Protein AF-0000000074705943 (afdb_homodimer)

Sequence (258 aa):
MKFLLVLATLVCTDLPFFAVIRDWSLKSSSSHLAGGMKYSNGEVTVPSFGLYYIYSQVYFRASSNRILVMVNSAPVTMLHPMVREQGNMFAAGVFKLNAGDVIMLKVGSQGPTTVYMSMVHCYFGAYLIMKFLLVLATLVCTDLPFFAVIRDWSLKSSSSHLAGGMKYSNGEVTVPSFGLYYIYSQVYFRASSNRILVMVNSAPVTMLHPMVREQGNMFAAGVFKLNAGDVIMLKVGSQGPTTVYMSMVHCYFGAYLI

Foldseek 3Di:
DPPFWFKFKWFAAFADAFWWRQPTDCPDPRGDGGDQWDHDRQKIFAAAWAKKKKKKKAWFAAQFKWKFKDKQNHGDDIDGRRDGHTDMDMDIDIDTDGGGIMITMGIHGPDPGRRGGNRVTIIIMMTGD/DPPFWFKFKWFAAAADAFWWRQDTDCPDPRGDGGDQWDHDRQKIFAAAWAKKKKKKKFWFAAQFKWKFKDKQNHGDDIDGRRDGHTDMDMDIDIDTDGGGIMITMGIHGPDPGRGGGNRVTIIIMMGGD

pLDDT: mean 71.37, std 19.77, range [27.75, 95.75]

Structure (mmCIF, N/CA/C/O backbone):
data_AF-0000000074705943-model_v1
#
loop_
_entity.id
_entity.type
_entity.pdbx_description
1 polymer 'THD domain-containing protein'
#
loop_
_atom_site.group_PDB
_atom_site.id
_atom_site.type_symbol
_atom_site.label_atom_id
_atom_site.label_alt_id
_atom_site.label_comp_id
_atom_site.label_asym_id
_atom_site.label_entity_id
_atom_site.label_seq_id
_atom_site.pdbx_PDB_ins_code
_atom_site.Cartn_x
_atom_site.Cartn_y
_atom_site.Cartn_z
_atom_site.occupancy
_atom_site.B_iso_or_equiv
_atom_site.auth_seq_id
_atom_site.auth_comp_id
_atom_site.auth_asym_id
_atom_site.auth_atom_id
_atom_site.pdbx_PDB_model_num
ATOM 1 N N . MET A 1 1 ? -26.141 11.391 17.5 1 30.64 1 MET A N 1
ATOM 2 C CA . MET A 1 1 ? -24.688 11.359 17.422 1 30.64 1 MET A CA 1
ATOM 3 C C . MET A 1 1 ? -24.219 11.531 15.977 1 30.64 1 MET A C 1
ATOM 5 O O . MET A 1 1 ? -24.609 10.766 15.094 1 30.64 1 MET A O 1
ATOM 9 N N . LYS A 1 2 ? -23.969 12.734 15.547 1 33.69 2 LYS A N 1
ATOM 10 C CA . LYS A 1 2 ? -23.578 13.102 14.195 1 33.69 2 LYS A CA 1
ATOM 11 C C . LYS A 1 2 ? -22.281 12.398 13.789 1 33.69 2 LYS A C 1
ATOM 13 O O . LYS A 1 2 ? -21.281 12.484 14.5 1 33.69 2 LYS A O 1
ATOM 18 N N . PHE A 1 3 ? -22.344 11.289 13.164 1 32.03 3 PHE A N 1
ATOM 19 C CA . PHE A 1 3 ? -21.203 10.547 12.641 1 32.03 3 PHE A CA 1
ATOM 20 C C . PHE A 1 3 ? -20.328 11.445 11.773 1 32.03 3 PHE A C 1
ATOM 22 O O . PHE A 1 3 ? -20.766 11.914 10.719 1 32.03 3 PHE A O 1
ATOM 29 N N . LEU A 1 4 ? -19.547 12.352 12.414 1 28.39 4 LEU A N 1
ATOM 30 C CA . LEU A 1 4 ? -18.656 13.273 11.711 1 28.39 4 LEU A CA 1
ATOM 31 C C . LEU A 1 4 ? -17.641 12.508 10.867 1 28.39 4 LEU A C 1
ATOM 33 O O . LEU A 1 4 ? -16.828 11.742 11.406 1 28.39 4 LEU A O 1
ATOM 37 N N . LEU A 1 5 ? -17.984 12.297 9.703 1 28.88 5 LEU A N 1
ATOM 38 C CA . LEU A 1 5 ? -17.109 11.703 8.703 1 28.88 5 LEU A CA 1
ATOM 39 C C . LEU A 1 5 ? -15.82 12.508 8.562 1 28.88 5 LEU A C 1
ATOM 41 O O . LEU A 1 5 ? -15.859 13.695 8.227 1 28.88 5 LEU A O 1
ATOM 45 N N . VAL A 1 6 ? -14.828 12.273 9.312 1 28.92 6 VAL A N 1
ATOM 46 C CA . VAL A 1 6 ? -13.508 12.883 9.227 1 28.92 6 VAL A CA 1
ATOM 47 C C . VAL A 1 6 ? -12.688 12.188 8.141 1 28.92 6 VAL A C 1
ATOM 49 O O . VAL A 1 6 ? -12.234 11.055 8.328 1 28.92 6 VAL A O 1
ATOM 52 N N . LEU A 1 7 ? -12.883 12.781 6.828 1 28.73 7 LEU A N 1
ATOM 53 C CA . LEU A 1 7 ? -12.211 12.141 5.699 1 28.73 7 LEU A CA 1
ATOM 54 C C . LEU A 1 7 ? -11.539 13.18 4.805 1 28.73 7 LEU A C 1
ATOM 56 O O . LEU A 1 7 ? -12.102 14.25 4.562 1 28.73 7 LEU A O 1
ATOM 60 N N . ALA A 1 8 ? -10.266 13.164 4.57 1 29.84 8 ALA A N 1
ATOM 61 C CA . ALA A 1 8 ? -9.586 13.906 3.512 1 29.84 8 ALA A CA 1
ATOM 62 C C . ALA A 1 8 ? -9.125 12.977 2.395 1 29.84 8 ALA A C 1
ATOM 64 O O . ALA A 1 8 ? -8.547 11.914 2.66 1 29.84 8 ALA A O 1
ATOM 65 N N . THR A 1 9 ? -9.539 13.023 1.181 1 30.67 9 THR A N 1
ATOM 66 C CA . THR A 1 9 ? -8.992 12.406 -0.028 1 30.67 9 THR A CA 1
ATOM 67 C C . THR A 1 9 ? -8.5 13.477 -1 1 30.67 9 THR A C 1
ATOM 69 O O . THR A 1 9 ? -9.25 14.383 -1.367 1 30.67 9 THR A O 1
ATOM 72 N N . LEU A 1 10 ? -7.152 13.625 -1.192 1 30.12 10 LEU A N 1
ATOM 73 C CA . LEU A 1 10 ? -6.547 14.57 -2.131 1 30.12 10 LEU A CA 1
ATOM 74 C C . LEU A 1 10 ? -6.062 13.852 -3.385 1 30.12 10 LEU A C 1
ATOM 76 O O . LEU A 1 10 ? -5.531 12.734 -3.301 1 30.12 10 LEU A O 1
ATOM 80 N N . VAL A 1 11 ? -6.34 14.242 -4.457 1 34.94 11 VAL A N 1
ATOM 81 C CA . VAL A 1 11 ? -5.938 13.703 -5.754 1 34.94 11 VAL A CA 1
ATOM 82 C C . VAL A 1 11 ? -4.828 14.57 -6.348 1 34.94 11 VAL A C 1
ATOM 84 O O . VAL A 1 11 ? -4.859 15.797 -6.227 1 34.94 11 VAL A O 1
ATOM 87 N N . CYS A 1 12 ? -3.74 13.906 -6.75 1 35.75 12 CYS A N 1
ATOM 88 C CA . CYS A 1 12 ? -2.58 14.656 -7.211 1 35.75 12 CYS A CA 1
ATOM 89 C C . CYS A 1 12 ? -2.785 15.156 -8.633 1 35.75 12 CYS A C 1
ATOM 91 O O . CYS A 1 12 ? -3.557 14.57 -9.398 1 35.75 12 CYS A O 1
ATOM 93 N N . THR A 1 13 ? -2.5 16.266 -8.914 1 36.81 13 THR A N 1
ATOM 94 C CA . THR A 1 13 ? -2.393 16.75 -10.281 1 36.81 13 THR A CA 1
ATOM 95 C C . THR A 1 13 ? -1.06 16.344 -10.906 1 36.81 13 THR A C 1
ATOM 97 O O . THR A 1 13 ? -1.031 15.633 -11.914 1 36.81 13 THR A O 1
ATOM 100 N N . ASP A 1 14 ? 0.039 17.062 -10.664 1 38.5 14 ASP A N 1
ATOM 101 C CA . ASP A 1 14 ? 1.371 16.844 -11.211 1 38.5 14 ASP A CA 1
ATOM 102 C C . ASP A 1 14 ? 2.367 16.469 -10.117 1 38.5 14 ASP A C 1
ATOM 104 O O . ASP A 1 14 ? 2.379 17.094 -9.047 1 38.5 14 ASP A O 1
ATOM 108 N N . LEU A 1 15 ? 2.568 15.32 -9.953 1 44.38 15 LEU A N 1
ATOM 109 C CA . LEU A 1 15 ? 3.482 14.984 -8.867 1 44.38 15 LEU A CA 1
ATOM 110 C C . LEU A 1 15 ? 4.918 15.344 -9.234 1 44.38 15 LEU A C 1
ATOM 112 O O . LEU A 1 15 ? 5.383 15.031 -10.328 1 44.38 15 LEU A O 1
ATOM 116 N N . PRO A 1 16 ? 5.473 16.219 -8.492 1 42.5 16 PRO A N 1
ATOM 117 C CA . PRO A 1 16 ? 6.898 16.484 -8.727 1 42.5 16 PRO A CA 1
ATOM 118 C C . PRO A 1 16 ? 7.773 15.273 -8.375 1 42.5 16 PRO A C 1
ATOM 120 O O . PRO A 1 16 ? 7.371 14.422 -7.582 1 42.5 16 PRO A O 1
ATOM 123 N N . PHE A 1 17 ? 8.727 14.883 -9.211 1 46.94 17 PHE A N 1
ATOM 124 C CA . PHE A 1 17 ? 9.695 13.789 -9.164 1 46.94 17 PHE A CA 1
ATOM 125 C C . PHE A 1 17 ? 10.188 13.57 -7.738 1 46.94 17 PHE A C 1
ATOM 127 O O . PHE A 1 17 ? 10.258 12.43 -7.27 1 46.94 17 PHE A O 1
ATOM 134 N N . PHE A 1 18 ? 10.852 14.391 -7.148 1 52.75 18 PHE A N 1
ATOM 135 C CA . PHE A 1 18 ? 11.656 14.164 -5.953 1 52.75 18 PHE A CA 1
ATOM 136 C C . PHE A 1 18 ? 11.211 15.086 -4.82 1 52.75 18 PHE A C 1
ATOM 138 O O . PHE A 1 18 ? 11.758 16.172 -4.66 1 52.75 18 PHE A O 1
ATOM 145 N N . ALA A 1 19 ? 10.016 15.055 -4.551 1 63.31 19 ALA A N 1
ATOM 146 C CA . ALA A 1 19 ? 9.719 15.984 -3.467 1 63.31 19 ALA A CA 1
ATOM 147 C C . ALA A 1 19 ? 8.367 15.68 -2.832 1 63.31 19 ALA A C 1
ATOM 149 O O . ALA A 1 19 ? 7.621 14.828 -3.324 1 63.31 19 ALA A O 1
ATOM 150 N N . VAL A 1 20 ? 8.305 16.109 -1.67 1 60 20 VAL A N 1
ATOM 151 C CA . VAL A 1 20 ? 6.973 16.203 -1.09 1 60 20 VAL A CA 1
ATOM 152 C C . VAL A 1 20 ? 5.992 16.734 -2.133 1 60 20 VAL A C 1
ATOM 154 O O . VAL A 1 20 ? 6.293 17.703 -2.834 1 60 20 VAL A O 1
ATOM 157 N N . ILE A 1 21 ? 4.988 15.953 -2.338 1 65.69 21 ILE A N 1
ATOM 158 C CA . ILE A 1 21 ? 3.961 16.422 -3.262 1 65.69 21 ILE A CA 1
ATOM 159 C C . ILE A 1 21 ? 3.176 17.562 -2.625 1 65.69 21 ILE A C 1
ATOM 161 O O . ILE A 1 21 ? 2.482 17.359 -1.625 1 65.69 21 ILE A O 1
ATOM 165 N N . ARG A 1 22 ? 3.354 18.641 -3.17 1 65.88 22 ARG A N 1
ATOM 166 C CA . ARG A 1 22 ? 2.746 19.797 -2.535 1 65.88 22 ARG A CA 1
ATOM 167 C C . ARG A 1 22 ? 1.577 20.328 -3.359 1 65.88 22 ARG A C 1
ATOM 169 O O . ARG A 1 22 ? 0.746 21.094 -2.855 1 65.88 22 ARG A O 1
ATOM 176 N N . ASP A 1 23 ? 1.566 19.875 -4.508 1 65.25 23 ASP A N 1
ATOM 177 C CA . ASP A 1 23 ? 0.57 20.5 -5.371 1 65.25 23 ASP A CA 1
ATOM 178 C C . ASP A 1 23 ? -0.69 19.641 -5.465 1 65.25 23 ASP A C 1
ATOM 180 O O . ASP A 1 23 ? -1.016 19.125 -6.535 1 65.25 23 ASP A O 1
ATOM 184 N N . TRP A 1 24 ? -1.275 19.547 -4.273 1 69.62 24 TRP A N 1
ATOM 185 C CA . TRP A 1 24 ? -2.572 18.875 -4.277 1 69.62 24 TRP A CA 1
ATOM 186 C C . TRP A 1 24 ? -3.691 19.859 -4.598 1 69.62 24 TRP A C 1
ATOM 188 O O . TRP A 1 24 ? -3.711 20.969 -4.078 1 69.62 24 TRP A O 1
ATOM 198 N N . SER A 1 25 ? -4.492 19.484 -5.59 1 64.62 25 SER A N 1
ATOM 199 C CA . SER A 1 25 ? -5.582 20.391 -5.953 1 64.62 25 SER A CA 1
ATOM 200 C C . SER A 1 25 ? -6.73 20.312 -4.953 1 64.62 25 SER A C 1
ATOM 202 O O . SER A 1 25 ? -7.277 19.234 -4.727 1 64.62 25 SER A O 1
ATOM 204 N N . LEU A 1 26 ? -7.07 21.516 -4.355 1 61.03 26 LEU A N 1
ATOM 205 C CA . LEU A 1 26 ? -8.234 21.578 -3.477 1 61.03 26 LEU A CA 1
ATOM 206 C C . LEU A 1 26 ? -9.477 21.984 -4.258 1 61.03 26 LEU A C 1
ATOM 208 O O . LEU A 1 26 ? -10.586 21.969 -3.717 1 61.03 26 LEU A O 1
ATOM 212 N N . LYS A 1 27 ? -9.266 22.266 -5.492 1 61.53 27 LYS A N 1
ATOM 213 C CA . LYS A 1 27 ? -10.383 22.75 -6.289 1 61.53 27 LYS A CA 1
ATOM 214 C C . LYS A 1 27 ? -11.086 21.609 -7.02 1 61.53 27 LYS A C 1
ATOM 216 O O . LYS A 1 27 ? -12.18 21.797 -7.547 1 61.53 27 LYS A O 1
ATOM 221 N N . SER A 1 28 ? -10.414 20.562 -6.949 1 61.19 28 SER A N 1
ATOM 222 C CA . SER A 1 28 ? -11.047 19.422 -7.605 1 61.19 28 SER A CA 1
ATOM 223 C C . SER A 1 28 ? -12.289 18.969 -6.852 1 61.19 28 SER A C 1
ATOM 225 O O . SER A 1 28 ? -12.328 19.016 -5.617 1 61.19 28 SER A O 1
ATOM 227 N N . SER A 1 29 ? -13.344 18.625 -7.539 1 62.78 29 SER A N 1
ATOM 228 C CA . SER A 1 29 ? -14.562 18.094 -6.93 1 62.78 29 SER A CA 1
ATOM 229 C C . SER A 1 29 ? -14.273 16.828 -6.133 1 62.78 29 SER A C 1
ATOM 231 O O . SER A 1 29 ? -15.07 16.438 -5.285 1 62.78 29 SER A O 1
ATOM 233 N N . SER A 1 30 ? -13.078 16.312 -6.301 1 63.72 30 SER A N 1
ATOM 234 C CA . SER A 1 30 ? -12.727 15.07 -5.629 1 63.72 30 SER A CA 1
ATOM 235 C C . SER A 1 30 ? -11.898 15.328 -4.371 1 63.72 30 SER A C 1
ATOM 237 O O . SER A 1 30 ? -11.523 14.391 -3.664 1 63.72 30 SER A O 1
ATOM 239 N N . SER A 1 31 ? -11.633 16.641 -4.184 1 72 31 SER A N 1
ATOM 240 C CA . SER A 1 31 ? -10.922 17 -2.961 1 72 31 SER A CA 1
ATOM 241 C C . SER A 1 31 ? -11.891 17.375 -1.849 1 72 31 SER A C 1
ATOM 243 O O . SER A 1 31 ? -12.875 18.078 -2.092 1 72 31 SER A O 1
ATOM 245 N N . HIS A 1 32 ? -11.688 16.859 -0.697 1 75.31 32 HIS A N 1
ATOM 246 C CA . HIS A 1 32 ? -12.57 17.109 0.436 1 75.31 32 HIS A CA 1
ATOM 247 C C . HIS A 1 32 ? -11.773 17.406 1.699 1 75.31 32 HIS A C 1
ATOM 249 O O . HIS A 1 32 ? -10.797 16.719 2.008 1 75.31 32 HIS A O 1
ATOM 255 N N . LEU A 1 33 ? -12.141 18.531 2.342 1 77.38 33 LEU A N 1
ATOM 256 C CA . LEU A 1 33 ? -11.672 18.875 3.682 1 77.38 33 LEU A CA 1
ATOM 257 C C . LEU A 1 33 ? -12.852 19.109 4.625 1 77.38 33 LEU A C 1
ATOM 259 O O . LEU A 1 33 ? -13.703 19.953 4.367 1 77.38 33 LEU A O 1
ATOM 263 N N . ALA A 1 34 ? -12.914 18.266 5.598 1 79.88 34 ALA A N 1
ATOM 264 C CA . ALA A 1 34 ? -14.047 18.375 6.516 1 79.88 34 ALA A CA 1
ATOM 265 C C . ALA A 1 34 ? -13.625 18.047 7.945 1 79.88 34 ALA A C 1
ATOM 267 O O . ALA A 1 34 ? -12.578 17.438 8.172 1 79.88 34 ALA A O 1
ATOM 268 N N . GLY A 1 35 ? -14.484 18.453 8.953 1 83.44 35 GLY A N 1
ATOM 269 C CA . GLY A 1 35 ? -14.336 18.062 10.352 1 83.44 35 GLY A CA 1
ATOM 270 C C . GLY A 1 35 ? -13.117 18.656 11.016 1 83.44 35 GLY A C 1
ATOM 271 O O . GLY A 1 35 ? -12.516 18.047 11.898 1 83.44 35 GLY A O 1
ATOM 272 N N . GLY A 1 36 ? -12.641 19.766 10.516 1 85.19 36 GLY A N 1
ATOM 273 C CA . GLY A 1 36 ? -11.523 20.453 11.148 1 85.19 36 GLY A CA 1
ATOM 274 C C . GLY A 1 36 ? -10.18 20.109 10.531 1 85.19 36 GLY A C 1
ATOM 275 O O . GLY A 1 36 ? -9.148 20.641 10.945 1 85.19 36 GLY A O 1
ATOM 276 N N . MET A 1 37 ? -10.227 19.234 9.547 1 84.62 37 MET A N 1
ATOM 277 C CA . MET A 1 37 ? -8.984 18.953 8.82 1 84.62 37 MET A CA 1
ATOM 278 C C . MET A 1 37 ? -8.5 20.203 8.078 1 84.62 37 MET A C 1
ATOM 280 O O . MET A 1 37 ? -9.305 20.938 7.5 1 84.62 37 MET A O 1
ATOM 284 N N . LYS A 1 38 ? -7.195 20.422 8.133 1 86.19 38 LYS A N 1
ATOM 285 C CA . LYS A 1 38 ? -6.609 21.562 7.441 1 86.19 38 LYS A CA 1
ATOM 286 C C . LYS A 1 38 ? -5.566 21.109 6.418 1 86.19 38 LYS A C 1
ATOM 288 O O . LYS A 1 38 ? -4.898 20.094 6.613 1 86.19 38 LYS A O 1
ATOM 293 N N . TYR A 1 39 ? -5.539 21.812 5.32 1 82.12 39 TYR A N 1
ATOM 294 C CA . TYR A 1 39 ? -4.547 21.562 4.281 1 82.12 39 TYR A CA 1
ATOM 295 C C . TYR A 1 39 ? -3.744 22.828 3.98 1 82.12 39 TYR A C 1
ATOM 297 O O . TYR A 1 39 ? -4.316 23.906 3.783 1 82.12 39 TYR A O 1
ATOM 305 N N . SER A 1 40 ? -2.438 22.703 4 1 84.69 40 SER A N 1
ATOM 306 C CA . SER A 1 40 ? -1.545 23.781 3.594 1 84.69 40 SER A CA 1
ATOM 307 C C . SER A 1 40 ? -0.219 23.234 3.074 1 84.69 40 SER A C 1
ATOM 309 O O . SER A 1 40 ? 0.416 22.406 3.727 1 84.69 40 SER A O 1
ATOM 311 N N . ASN A 1 41 ? 0.183 23.656 1.853 1 80.69 41 ASN A N 1
ATOM 312 C CA . ASN A 1 41 ? 1.496 23.375 1.285 1 80.69 41 ASN A CA 1
ATOM 313 C C . ASN A 1 41 ? 1.768 21.859 1.234 1 80.69 41 ASN A C 1
ATOM 315 O O . ASN A 1 41 ? 2.826 21.406 1.667 1 80.69 41 ASN A O 1
ATOM 319 N N . GLY A 1 42 ? 0.82 21.156 0.949 1 77.19 42 GLY A N 1
ATOM 320 C CA . GLY A 1 42 ? 0.99 19.719 0.75 1 77.19 42 GLY A CA 1
ATOM 321 C C . GLY A 1 42 ? 0.826 18.922 2.025 1 77.19 42 GLY A C 1
ATOM 322 O O . GLY A 1 42 ? 1 17.703 2.023 1 77.19 42 GLY A O 1
ATOM 323 N N . GLU A 1 43 ? 0.432 19.656 3.074 1 84.69 43 GLU A N 1
ATOM 324 C CA . GLU A 1 43 ? 0.337 19 4.383 1 84.69 43 GLU A CA 1
ATOM 325 C C . GLU A 1 43 ? -1.098 19.016 4.902 1 84.69 43 GLU A C 1
ATOM 327 O O . GLU A 1 43 ? -1.802 20.031 4.766 1 84.69 43 GLU A O 1
ATOM 332 N N . VAL A 1 44 ? -1.492 17.875 5.406 1 86.56 44 VAL A N 1
ATOM 333 C CA . VAL A 1 44 ? -2.793 17.781 6.059 1 86.56 44 VAL A CA 1
ATOM 334 C C . VAL A 1 44 ? -2.605 17.703 7.574 1 86.56 44 VAL A C 1
ATOM 336 O O . VAL A 1 44 ? -1.873 16.844 8.07 1 86.56 44 VAL A O 1
ATOM 339 N N . THR A 1 45 ? -3.27 18.609 8.266 1 92.44 45 THR A N 1
ATOM 340 C CA . THR A 1 45 ? -3.189 18.641 9.719 1 92.44 45 THR A CA 1
ATOM 341 C C . THR A 1 45 ? -4.461 18.062 10.344 1 92.44 45 THR A C 1
ATOM 343 O O . THR A 1 45 ? -5.57 18.469 9.984 1 92.44 45 THR A O 1
ATOM 346 N N . VAL A 1 46 ? -4.285 17.109 11.266 1 91.69 46 VAL A N 1
ATOM 347 C CA . VAL A 1 46 ? -5.449 16.484 11.867 1 91.69 46 VAL A CA 1
ATOM 348 C C . VAL A 1 46 ? -5.914 17.297 13.07 1 91.69 46 VAL A C 1
ATOM 350 O O . VAL A 1 46 ? -5.094 17.812 13.836 1 91.69 46 VAL A O 1
ATOM 353 N N . PRO A 1 47 ? -7.23 17.328 13.188 1 90.31 47 PRO A N 1
ATOM 354 C CA . PRO A 1 47 ? -7.777 18.266 14.18 1 90.31 47 PRO A CA 1
ATOM 355 C C . PRO A 1 47 ? -7.867 17.672 15.578 1 90.31 47 PRO A C 1
ATOM 357 O O . PRO A 1 47 ? -8.016 18.391 16.562 1 90.31 47 PRO A O 1
ATOM 360 N N . SER A 1 48 ? -7.805 16.344 15.789 1 90.5 48 SER A N 1
ATOM 361 C CA . SER A 1 48 ? -8.031 15.703 17.078 1 90.5 48 SER A CA 1
ATOM 362 C C . SER A 1 48 ? -7.266 14.391 17.188 1 90.5 48 SER A C 1
ATOM 364 O O . SER A 1 48 ? -6.848 13.82 16.188 1 90.5 48 SER A O 1
ATOM 366 N N . PHE A 1 49 ? -7.047 14.055 18.516 1 92.38 49 PHE A N 1
ATOM 367 C CA . PHE A 1 49 ? -6.441 12.758 18.781 1 92.38 49 PHE A CA 1
ATOM 368 C C . PHE A 1 49 ? -7.355 11.633 18.328 1 92.38 49 PHE A C 1
ATOM 370 O O . PHE A 1 49 ? -8.57 11.695 18.516 1 92.38 49 PHE A O 1
ATOM 377 N N . GLY A 1 50 ? -6.758 10.539 17.734 1 89.81 50 GLY A N 1
ATOM 378 C CA . GLY A 1 50 ? -7.551 9.359 17.406 1 89.81 50 GLY A CA 1
ATOM 379 C C . GLY A 1 50 ? -6.871 8.453 16.391 1 89.81 50 GLY A C 1
ATOM 380 O O . GLY A 1 50 ? -5.699 8.648 16.062 1 89.81 50 GLY A O 1
ATOM 381 N N . LEU A 1 51 ? -7.559 7.402 16.062 1 88.19 51 LEU A N 1
ATOM 382 C CA . LEU A 1 51 ? -7.109 6.488 15.023 1 88.19 51 LEU A CA 1
ATOM 383 C C . LEU A 1 51 ? -7.539 6.984 13.648 1 88.19 51 LEU A C 1
ATOM 385 O O . LEU A 1 51 ? -8.734 7.16 13.391 1 88.19 51 LEU A O 1
ATOM 389 N N . TYR A 1 52 ? -6.523 7.203 12.789 1 87.31 52 TYR A N 1
ATOM 390 C CA . TYR A 1 52 ? -6.793 7.703 11.445 1 87.31 52 TYR A CA 1
ATOM 391 C C . TYR A 1 52 ? -6.441 6.652 10.398 1 87.31 52 TYR A C 1
ATOM 393 O O . TYR A 1 52 ? -5.406 5.992 10.492 1 87.31 52 TYR A O 1
ATOM 401 N N . TYR A 1 53 ? -7.371 6.516 9.531 1 88.12 53 TYR A N 1
ATOM 402 C CA . TYR A 1 53 ? -7.062 5.777 8.312 1 88.12 53 TYR A CA 1
ATOM 403 C C . TYR A 1 53 ? -6.422 6.691 7.27 1 88.12 53 TYR A C 1
ATOM 405 O O . TYR A 1 53 ? -7.07 7.598 6.746 1 88.12 53 TYR A O 1
ATOM 413 N N . ILE A 1 54 ? -5.102 6.465 6.984 1 89.56 54 ILE A N 1
ATOM 414 C CA . ILE A 1 54 ? -4.371 7.242 5.988 1 89.56 54 ILE A CA 1
ATOM 415 C C . ILE A 1 54 ? -4.254 6.441 4.691 1 89.56 54 ILE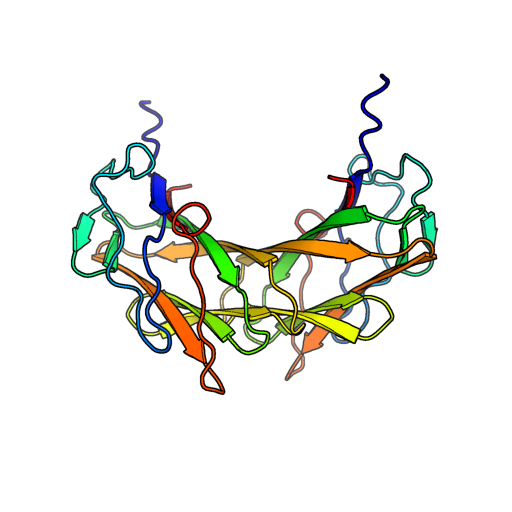 A C 1
ATOM 417 O O . ILE A 1 54 ? -3.869 5.27 4.715 1 89.56 54 ILE A O 1
ATOM 421 N N . TYR A 1 55 ? -4.598 7.098 3.568 1 88.31 55 TYR A N 1
ATOM 422 C CA . TYR A 1 55 ? -4.574 6.387 2.295 1 88.31 55 TYR A CA 1
ATOM 423 C C . TYR A 1 55 ? -3.971 7.254 1.196 1 88.31 55 TYR A C 1
ATOM 425 O O . TYR A 1 55 ? -4.078 8.484 1.237 1 88.31 55 TYR A O 1
ATOM 433 N N . SER A 1 56 ? -3.32 6.496 0.232 1 84.06 56 SER A N 1
ATOM 434 C CA . SER A 1 56 ? -2.717 7.184 -0.907 1 84.06 56 SER A CA 1
ATOM 435 C C . SER A 1 56 ? -2.73 6.301 -2.152 1 84.06 56 SER A C 1
ATOM 437 O O . SER A 1 56 ? -2.594 5.082 -2.057 1 84.06 56 SER A O 1
ATOM 439 N N . GLN A 1 57 ? -3.016 6.945 -3.172 1 81.56 57 GLN A N 1
ATOM 440 C CA . GLN A 1 57 ? -2.859 6.297 -4.469 1 81.56 57 GLN A CA 1
ATOM 441 C C . GLN A 1 57 ? -1.951 7.113 -5.387 1 81.56 57 GLN A C 1
ATOM 443 O O . GLN A 1 57 ? -2.064 8.336 -5.449 1 81.56 57 GLN A O 1
ATOM 448 N N . VAL A 1 58 ? -0.958 6.371 -6.031 1 76.25 58 VAL A N 1
ATOM 449 C CA . VAL A 1 58 ? -0.064 7.051 -6.965 1 76.25 58 VAL A CA 1
ATOM 450 C C . VAL A 1 58 ? -0.04 6.297 -8.297 1 76.25 58 VAL A C 1
ATOM 452 O O . VAL A 1 58 ? -0.097 5.066 -8.32 1 76.25 58 VAL A O 1
ATOM 455 N N . TYR A 1 59 ? -0.013 7.035 -9.258 1 74.38 59 TYR A N 1
ATOM 456 C CA . TYR A 1 59 ? 0.203 6.473 -10.586 1 74.38 59 TYR A CA 1
ATOM 457 C C . TYR A 1 59 ? 1.672 6.559 -10.984 1 74.38 59 TYR A C 1
ATOM 459 O O . TYR A 1 59 ? 2.283 7.625 -10.891 1 74.38 59 TYR A O 1
ATOM 467 N N . PHE A 1 60 ? 2.242 5.402 -11.32 1 68.81 60 PHE A N 1
ATOM 468 C CA . PHE A 1 60 ? 3.66 5.379 -11.664 1 68.81 60 PHE A CA 1
ATOM 469 C C . PHE A 1 60 ? 3.861 4.953 -13.109 1 68.81 60 PHE A C 1
ATOM 471 O O . PHE A 1 60 ? 3.111 4.125 -13.633 1 68.81 60 PHE A O 1
ATOM 478 N N . ARG A 1 61 ? 4.738 5.617 -13.703 1 63.75 61 ARG A N 1
ATOM 479 C CA . ARG A 1 61 ? 5.109 5.242 -15.062 1 63.75 61 ARG A CA 1
ATOM 480 C C . ARG A 1 61 ? 6.531 4.684 -15.102 1 63.75 61 ARG A C 1
ATOM 482 O O . ARG A 1 61 ? 6.93 4.07 -16.094 1 63.75 61 ARG A O 1
ATOM 489 N N . ALA A 1 62 ? 7.301 4.965 -13.961 1 57 62 ALA A N 1
ATOM 490 C CA . ALA A 1 62 ? 8.664 4.449 -13.945 1 57 62 ALA A CA 1
ATOM 491 C C . ALA A 1 62 ? 8.969 3.721 -12.641 1 57 62 ALA A C 1
ATOM 493 O O . ALA A 1 62 ? 8.383 4.031 -11.602 1 57 62 ALA A O 1
ATOM 494 N N . SER A 1 63 ? 9.562 2.406 -12.562 1 58.16 63 SER A N 1
ATOM 495 C CA . SER A 1 63 ? 9.789 1.357 -11.57 1 58.16 63 SER A CA 1
ATOM 496 C C . SER A 1 63 ? 10.383 1.926 -10.289 1 58.16 63 SER A C 1
ATOM 498 O O . SER A 1 63 ? 10.195 1.365 -9.211 1 58.16 63 SER A O 1
ATOM 500 N N . SER A 1 64 ? 10.945 3.191 -10.336 1 59.56 64 SER A N 1
ATOM 501 C CA . SER A 1 64 ? 11.883 3.338 -9.227 1 59.56 64 SER A CA 1
ATOM 502 C C . SER A 1 64 ? 11.383 4.348 -8.203 1 59.56 64 SER A C 1
ATOM 504 O O . SER A 1 64 ? 12.148 4.82 -7.359 1 59.56 64 SER A O 1
ATOM 506 N N . ASN A 1 65 ? 10.008 4.453 -8.141 1 68.94 65 ASN A N 1
ATOM 507 C CA . ASN A 1 65 ? 9.695 5.492 -7.16 1 68.94 65 ASN A CA 1
ATOM 508 C C . ASN A 1 65 ? 9.086 4.906 -5.891 1 68.94 65 ASN A C 1
ATOM 510 O O . ASN A 1 65 ? 8.258 4 -5.957 1 68.94 65 ASN A O 1
ATOM 514 N N . ARG A 1 66 ? 9.75 5.379 -4.777 1 80.62 66 ARG A N 1
ATOM 515 C CA . ARG A 1 66 ? 9.18 5.059 -3.473 1 80.62 66 ARG A CA 1
ATOM 516 C C . ARG A 1 66 ? 8.195 6.141 -3.025 1 80.62 66 ARG A C 1
ATOM 518 O O . ARG A 1 66 ? 8.438 7.328 -3.246 1 80.62 66 ARG A O 1
ATOM 525 N N . ILE A 1 67 ? 7.156 5.641 -2.6 1 81.88 67 ILE A N 1
ATOM 526 C CA . ILE A 1 67 ? 6.18 6.551 -2.008 1 81.88 67 ILE A CA 1
ATOM 527 C C . ILE A 1 67 ? 6.242 6.453 -0.486 1 81.88 67 ILE A C 1
ATOM 529 O O . ILE A 1 67 ? 6.125 5.363 0.078 1 81.88 67 ILE A O 1
ATOM 533 N N . LEU A 1 68 ? 6.449 7.59 0.067 1 87.5 68 LEU A N 1
ATOM 534 C CA . LEU A 1 68 ? 6.52 7.633 1.523 1 87.5 68 LEU A CA 1
ATOM 535 C C . LEU A 1 68 ? 5.348 8.422 2.102 1 87.5 68 LEU A C 1
ATOM 537 O O . LEU A 1 68 ? 5.113 9.57 1.713 1 87.5 68 LEU A O 1
ATOM 541 N N . VAL A 1 69 ? 4.641 7.758 2.938 1 89 69 VAL A N 1
ATOM 542 C CA . VAL A 1 69 ? 3.701 8.484 3.785 1 89 69 VAL A CA 1
ATOM 543 C C . VAL A 1 69 ? 4.422 9 5.031 1 89 69 VAL A C 1
ATOM 545 O O . VAL A 1 69 ? 5.031 8.219 5.77 1 89 69 VAL A O 1
ATOM 548 N N . MET A 1 70 ? 4.262 10.297 5.141 1 90.5 70 MET A N 1
ATOM 549 C CA . MET A 1 70 ? 4.961 10.93 6.254 1 90.5 70 MET A CA 1
ATOM 550 C C . MET A 1 70 ? 3.973 11.414 7.309 1 90.5 70 MET A C 1
ATOM 552 O O . MET A 1 70 ? 2.912 11.953 6.973 1 90.5 70 MET A O 1
ATOM 556 N N . VAL A 1 71 ? 4.395 11.188 8.547 1 92.69 71 VAL A N 1
ATOM 557 C CA . VAL A 1 71 ? 3.734 11.828 9.68 1 92.69 71 VAL A CA 1
ATOM 558 C C . VAL A 1 71 ? 4.758 12.625 10.484 1 92.69 71 VAL A C 1
ATOM 560 O O . VAL A 1 71 ? 5.742 12.07 10.977 1 92.69 71 VAL A O 1
ATOM 563 N N . ASN A 1 72 ? 4.527 13.914 10.602 1 94.75 72 ASN A N 1
ATOM 564 C CA . ASN A 1 72 ? 5.461 14.82 11.266 1 94.75 72 ASN A CA 1
ATOM 565 C C . ASN A 1 72 ? 6.879 14.656 10.727 1 94.75 72 ASN A C 1
ATOM 567 O O . ASN A 1 72 ? 7.832 14.516 11.492 1 94.75 72 ASN A O 1
ATOM 571 N N . SER A 1 73 ? 6.98 14.547 9.414 1 89.12 73 SER A N 1
ATOM 572 C CA . SER A 1 73 ? 8.227 14.523 8.656 1 89.12 73 SER A CA 1
ATOM 573 C C . SER A 1 73 ? 8.961 13.203 8.844 1 89.12 73 SER A C 1
ATOM 575 O O . SER A 1 73 ? 10.141 13.086 8.484 1 89.12 73 SER A O 1
ATOM 577 N N . ALA A 1 74 ? 8.336 12.273 9.5 1 91.19 74 ALA A N 1
ATOM 578 C CA . ALA A 1 74 ? 8.883 10.922 9.609 1 91.19 74 ALA A CA 1
ATOM 579 C C . ALA A 1 74 ? 8.07 9.938 8.766 1 91.19 74 ALA A C 1
ATOM 581 O O . ALA A 1 74 ? 6.84 9.977 8.766 1 91.19 74 ALA A O 1
ATOM 582 N N . PRO A 1 75 ? 8.797 9.125 8.078 1 90.19 75 PRO A N 1
ATOM 583 C CA . PRO A 1 75 ? 8.039 8.148 7.289 1 90.19 75 PRO A CA 1
ATOM 584 C C . PRO A 1 75 ? 7.375 7.078 8.148 1 90.19 75 PRO A C 1
ATOM 586 O O . PRO A 1 75 ? 7.992 6.559 9.086 1 90.19 75 PRO A O 1
ATOM 589 N N . VAL A 1 76 ? 6.141 6.824 7.812 1 88.31 76 VAL A N 1
ATOM 590 C CA . VAL A 1 76 ? 5.434 5.777 8.547 1 88.31 76 VAL A CA 1
ATOM 591 C C . VAL A 1 76 ? 5.145 4.602 7.621 1 88.31 76 VAL A C 1
ATOM 593 O O . VAL A 1 76 ? 4.961 3.471 8.078 1 88.31 76 VAL A O 1
ATOM 596 N N . THR A 1 77 ? 5.109 4.855 6.336 1 87.31 77 THR A N 1
ATOM 597 C CA . THR A 1 77 ? 4.871 3.822 5.336 1 87.31 77 THR A CA 1
ATOM 598 C C . THR A 1 77 ? 5.707 4.078 4.086 1 87.31 77 THR A C 1
ATOM 600 O O . THR A 1 77 ? 5.82 5.219 3.631 1 87.31 77 THR A O 1
ATOM 603 N N . MET A 1 78 ? 6.297 3.035 3.609 1 88.12 78 MET A N 1
ATOM 604 C CA . MET A 1 78 ? 6.957 3.1 2.309 1 88.12 78 MET A CA 1
ATOM 605 C C . MET A 1 78 ? 6.332 2.109 1.332 1 88.12 78 MET A C 1
ATOM 607 O O . MET A 1 78 ? 6.16 0.934 1.655 1 88.12 78 MET A O 1
ATOM 611 N N . LEU A 1 79 ? 5.902 2.605 0.27 1 86.75 79 LEU A N 1
ATOM 612 C CA . LEU A 1 79 ? 5.406 1.817 -0.853 1 86.75 79 LEU A CA 1
ATOM 613 C C . LEU A 1 79 ? 6.355 1.906 -2.043 1 86.75 79 LEU A C 1
ATOM 615 O O . LEU A 1 79 ? 6.66 3.002 -2.518 1 86.75 79 LEU A O 1
ATOM 619 N N . HIS A 1 80 ? 6.797 0.746 -2.5 1 86.31 80 HIS A N 1
ATOM 620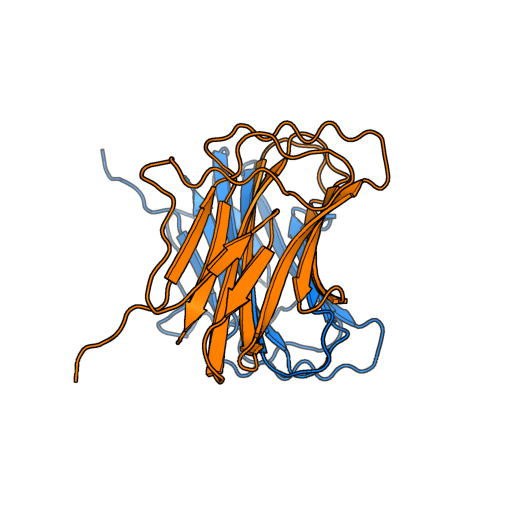 C CA . HIS A 1 80 ? 7.785 0.706 -3.572 1 86.31 80 HIS A CA 1
ATOM 621 C C . HIS A 1 80 ? 7.328 -0.203 -4.707 1 86.31 80 HIS A C 1
ATOM 623 O O . HIS A 1 80 ? 7.336 -1.429 -4.57 1 86.31 80 HIS A O 1
ATOM 629 N N . PRO A 1 81 ? 6.836 0.451 -5.816 1 81 81 PRO A N 1
ATOM 630 C CA . PRO A 1 81 ? 6.66 -0.385 -7.004 1 81 81 PRO A CA 1
ATOM 631 C C . PRO A 1 81 ? 7.977 -0.968 -7.516 1 81 81 PRO A C 1
ATOM 633 O O . PRO A 1 81 ? 8.945 -0.233 -7.703 1 81 81 PRO A O 1
ATOM 636 N N . MET A 1 82 ? 7.961 -2.229 -7.723 1 80.19 82 MET A N 1
ATOM 637 C CA . MET A 1 82 ? 9.227 -2.861 -8.086 1 80.19 82 MET A CA 1
ATOM 638 C C . MET A 1 82 ? 9.234 -3.268 -9.555 1 80.19 82 MET A C 1
ATOM 640 O O . MET A 1 82 ? 10.18 -3.898 -10.023 1 80.19 82 MET A O 1
ATOM 644 N N . VAL A 1 83 ? 8.188 -3.021 -10.188 1 72.75 83 VAL A N 1
ATOM 645 C CA . VAL A 1 83 ? 8.148 -3.348 -11.609 1 72.75 83 VAL A CA 1
ATOM 646 C C . VAL A 1 83 ? 8.125 -2.062 -12.438 1 72.75 83 VAL A C 1
ATOM 648 O O . VAL A 1 83 ? 7.613 -1.036 -11.977 1 72.75 83 VAL A O 1
ATOM 651 N N . ARG A 1 84 ? 8.758 -2.094 -13.625 1 61.28 84 ARG A N 1
ATOM 652 C CA . ARG A 1 84 ? 9.031 -0.96 -14.5 1 61.28 84 ARG A CA 1
ATOM 653 C C . ARG A 1 84 ? 7.812 -0.603 -15.344 1 61.28 84 ARG A C 1
ATOM 655 O O . ARG A 1 84 ? 7.879 0.29 -16.188 1 61.28 84 ARG A O 1
ATOM 662 N N . GLU A 1 85 ? 6.719 -1.2 -14.93 1 66.75 85 GLU A N 1
ATOM 663 C CA . GLU A 1 85 ? 5.586 -0.861 -15.781 1 66.75 85 GLU A CA 1
ATOM 664 C C . GLU A 1 85 ? 4.688 0.181 -15.117 1 66.75 85 GLU A C 1
ATOM 666 O O . GLU A 1 85 ? 4.715 0.343 -13.898 1 66.75 85 GLU A O 1
ATOM 671 N N . GLN A 1 86 ? 4.094 0.954 -16.047 1 68.31 86 GLN A N 1
ATOM 672 C CA . GLN A 1 86 ? 3.148 1.961 -15.57 1 68.31 86 GLN A CA 1
ATOM 673 C C . GLN A 1 86 ? 1.981 1.316 -14.828 1 68.31 86 GLN A C 1
ATOM 675 O O . GLN A 1 86 ? 1.575 0.198 -15.148 1 68.31 86 GLN A O 1
ATOM 680 N N . GLY A 1 87 ? 1.544 1.937 -13.734 1 76.19 87 GLY A N 1
ATOM 681 C CA . GLY A 1 87 ? 0.389 1.447 -13 1 76.19 87 GLY A CA 1
ATOM 682 C C . GLY A 1 87 ? 0.064 2.281 -11.773 1 76.19 87 GLY A C 1
ATOM 683 O O . GLY A 1 87 ? 0.568 3.396 -11.625 1 76.19 87 GLY A O 1
ATOM 684 N N . ASN A 1 88 ? -0.973 1.888 -11.211 1 80 88 ASN A N 1
ATOM 685 C CA . ASN A 1 88 ? -1.36 2.572 -9.984 1 80 88 ASN A CA 1
ATOM 686 C C . ASN A 1 88 ? -1.155 1.685 -8.758 1 80 88 ASN A C 1
ATOM 688 O O . ASN A 1 88 ? -1.257 0.459 -8.852 1 80 88 ASN A O 1
ATOM 692 N N . MET A 1 89 ? -0.75 2.293 -7.707 1 84.38 89 MET A N 1
ATOM 693 C CA . MET A 1 89 ? -0.623 1.615 -6.422 1 84.38 89 MET A CA 1
ATOM 694 C C . MET A 1 89 ? -1.37 2.375 -5.328 1 84.38 89 MET A C 1
ATOM 696 O O . MET A 1 89 ? -1.389 3.607 -5.328 1 84.38 89 MET A O 1
ATOM 700 N N . PHE A 1 90 ? -1.898 1.663 -4.582 1 87.75 90 PHE A N 1
ATOM 701 C CA . PHE A 1 90 ? -2.646 2.184 -3.445 1 87.75 90 PHE A CA 1
ATOM 702 C C . PHE A 1 90 ? -2.113 1.613 -2.139 1 87.75 90 PHE A C 1
ATOM 704 O O . PHE A 1 90 ? -1.803 0.423 -2.055 1 87.75 90 PHE A O 1
ATOM 711 N N . ALA A 1 91 ? -1.909 2.41 -1.168 1 90 91 ALA A N 1
ATOM 712 C CA . ALA A 1 91 ? -1.526 1.979 0.174 1 90 91 ALA A CA 1
ATOM 713 C C . ALA A 1 91 ? -2.348 2.705 1.237 1 90 91 ALA A C 1
ATOM 715 O O . ALA A 1 91 ? -2.701 3.873 1.067 1 90 91 ALA A O 1
ATOM 716 N N . ALA A 1 92 ? -2.625 2.004 2.219 1 90.56 92 ALA A N 1
ATOM 717 C CA . ALA A 1 92 ? -3.354 2.592 3.342 1 90.56 92 ALA A CA 1
ATOM 718 C C . ALA A 1 92 ? -2.986 1.902 4.652 1 90.56 92 ALA A C 1
ATOM 720 O O . ALA A 1 92 ? -2.469 0.783 4.652 1 90.56 92 ALA A O 1
ATOM 721 N N . GLY A 1 93 ? -3.268 2.566 5.754 1 90 93 GLY A N 1
ATOM 722 C CA . GLY A 1 93 ? -3.021 2.035 7.086 1 90 93 GLY A CA 1
ATOM 723 C C . GLY A 1 93 ? -3.664 2.857 8.188 1 90 93 GLY A C 1
ATOM 724 O O . GLY A 1 93 ? -4.098 3.986 7.949 1 90 93 GLY A O 1
ATOM 725 N N . VAL A 1 94 ? -3.797 2.238 9.32 1 88.44 94 VAL A N 1
ATOM 726 C CA . VAL A 1 94 ? -4.363 2.914 10.477 1 88.44 94 VAL A CA 1
ATOM 727 C C . VAL A 1 94 ? -3.244 3.367 11.414 1 88.44 94 VAL A C 1
ATOM 729 O O . VAL A 1 94 ? -2.389 2.566 11.797 1 88.44 94 VAL A O 1
ATOM 732 N N . PHE A 1 95 ? -3.307 4.633 11.766 1 89.06 95 PHE A N 1
ATOM 733 C CA . PHE A 1 95 ? -2.273 5.215 12.617 1 89.06 95 PHE A CA 1
ATOM 734 C C . PHE A 1 95 ? -2.893 6.051 13.727 1 89.06 95 PHE A C 1
ATOM 736 O O . PHE A 1 95 ? -3.879 6.758 13.508 1 89.06 95 PHE A O 1
ATOM 743 N N . LYS A 1 96 ? -2.355 5.957 14.852 1 90.56 96 LYS A N 1
ATOM 744 C CA . LYS A 1 96 ? -2.748 6.84 15.945 1 90.56 96 LYS A CA 1
ATOM 745 C C . LYS A 1 96 ? -2.078 8.203 15.82 1 90.56 96 LYS A C 1
ATOM 747 O O . LYS A 1 96 ? -0.85 8.297 15.789 1 90.56 96 LYS A O 1
ATOM 752 N N . LEU A 1 97 ? -2.914 9.195 15.75 1 91.69 97 LEU A N 1
ATOM 753 C CA . LEU A 1 97 ? -2.365 10.539 15.594 1 91.69 97 LEU A CA 1
ATOM 754 C C . LEU A 1 97 ? -2.848 11.461 16.719 1 91.69 97 LEU A C 1
ATOM 756 O O . LEU A 1 97 ? -3.965 11.305 17.203 1 91.69 97 LEU A O 1
ATOM 760 N N . ASN A 1 98 ? -2.035 12.359 17.094 1 95.75 98 ASN A N 1
ATOM 761 C CA . ASN A 1 98 ? -2.408 13.43 18 1 95.75 98 ASN A CA 1
ATOM 762 C C . ASN A 1 98 ? -2.939 14.648 17.25 1 95.75 98 ASN A C 1
ATOM 764 O O . ASN A 1 98 ? -2.617 14.844 16.078 1 95.75 98 ASN A O 1
ATOM 768 N N . ALA A 1 99 ? -3.76 15.422 18.047 1 94.44 99 ALA A N 1
ATOM 769 C CA . ALA A 1 99 ? -4.176 16.703 17.469 1 94.44 99 ALA A CA 1
ATOM 770 C C . ALA A 1 99 ? -2.965 17.516 17.016 1 94.44 99 ALA A C 1
ATOM 772 O O . ALA A 1 99 ? -1.99 17.656 17.766 1 94.44 99 ALA A O 1
ATOM 773 N N . GLY A 1 100 ? -3.023 18 15.727 1 95.5 100 GLY A N 1
ATOM 774 C CA . GLY A 1 100 ? -1.959 18.859 15.227 1 95.5 100 GLY A CA 1
ATOM 775 C C . GLY A 1 100 ? -0.909 18.094 14.438 1 95.5 100 GLY A C 1
ATOM 776 O O . GLY A 1 100 ? -0.04 18.719 13.812 1 95.5 100 GLY A O 1
ATOM 777 N N . ASP A 1 101 ? -0.955 16.719 14.547 1 95.44 101 ASP A N 1
ATOM 778 C CA . ASP A 1 101 ? -0.029 15.969 13.703 1 95.44 101 ASP A CA 1
ATOM 779 C C . ASP A 1 101 ? -0.256 16.297 12.227 1 95.44 101 ASP A C 1
ATOM 781 O O . ASP A 1 101 ? -1.375 16.609 11.82 1 95.44 101 ASP A O 1
ATOM 785 N N . VAL A 1 102 ? 0.822 16.203 11.461 1 93.94 102 VAL A N 1
ATOM 786 C CA . VAL A 1 102 ? 0.803 16.609 10.062 1 93.94 102 VAL A CA 1
ATOM 787 C C . VAL A 1 102 ? 1.144 15.398 9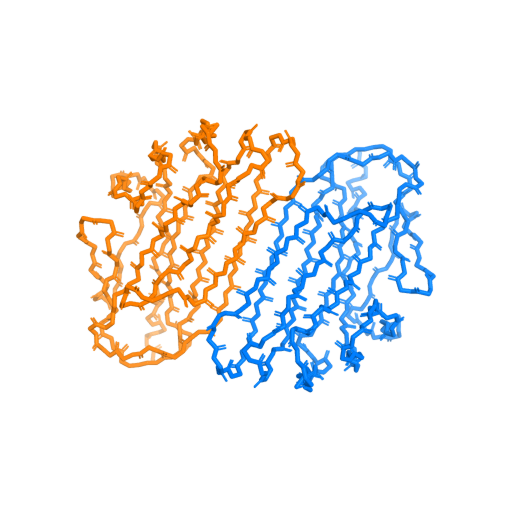.18 1 93.94 102 VAL A C 1
ATOM 789 O O . VAL A 1 102 ? 2.131 14.703 9.43 1 93.94 102 VAL A O 1
ATOM 792 N N . ILE A 1 103 ? 0.282 15.195 8.125 1 90.75 103 ILE A N 1
ATOM 793 C CA . ILE A 1 103 ? 0.473 14.109 7.172 1 90.75 103 ILE A CA 1
ATOM 794 C C . ILE A 1 103 ? 0.879 14.68 5.816 1 90.75 103 ILE A C 1
ATOM 796 O O . ILE A 1 103 ? 0.33 15.688 5.371 1 90.75 103 ILE A O 1
ATOM 800 N N . MET A 1 104 ? 1.851 14.109 5.16 1 87.62 104 MET A N 1
ATOM 801 C CA . MET A 1 104 ? 2.238 14.5 3.809 1 87.62 104 MET A CA 1
ATOM 802 C C . MET A 1 104 ? 2.748 13.305 3.02 1 87.62 104 MET A C 1
ATOM 804 O O . MET A 1 104 ? 3.047 12.258 3.598 1 87.62 104 MET A O 1
ATOM 808 N N . LEU A 1 105 ? 2.729 13.43 1.712 1 83.19 105 LEU A N 1
ATOM 809 C CA . LEU A 1 105 ? 3.234 12.391 0.821 1 83.19 105 LEU A CA 1
ATOM 810 C C . LEU A 1 105 ? 4.527 12.828 0.146 1 83.19 105 LEU A C 1
ATOM 812 O O . LEU A 1 105 ? 4.625 13.961 -0.333 1 83.19 105 LEU A O 1
ATOM 816 N N . LYS A 1 106 ? 5.5 11.898 0.161 1 81.19 106 LYS A N 1
ATOM 817 C CA . LYS A 1 106 ? 6.785 12.141 -0.484 1 81.19 106 LYS A CA 1
ATOM 818 C C . LYS A 1 106 ? 7.102 11.055 -1.509 1 81.19 106 LYS A C 1
ATOM 820 O O . LYS A 1 106 ? 6.844 9.875 -1.271 1 81.19 106 LYS A O 1
ATOM 825 N N . VAL A 1 107 ? 7.578 11.445 -2.648 1 74.25 107 VAL A N 1
ATOM 826 C CA . VAL A 1 107 ? 8.039 10.492 -3.66 1 74.25 107 VAL A CA 1
ATOM 827 C C . VAL A 1 107 ? 9.562 10.531 -3.748 1 74.25 107 VAL A C 1
ATOM 829 O O . VAL A 1 107 ? 10.156 11.602 -3.867 1 74.25 107 VAL A O 1
ATOM 832 N N . GLY A 1 108 ? 10.125 9.375 -3.436 1 69.31 108 GLY A N 1
ATOM 833 C CA . GLY A 1 108 ? 11.578 9.32 -3.516 1 69.31 108 GLY A CA 1
ATOM 834 C C . GLY A 1 108 ? 12.078 8.531 -4.711 1 69.31 108 GLY A C 1
ATOM 835 O O . GLY A 1 108 ? 11.516 7.496 -5.059 1 69.31 108 GLY A O 1
ATOM 836 N N . SER A 1 109 ? 12.711 9.164 -5.645 1 57 109 SER A N 1
ATOM 837 C CA . SER A 1 109 ? 13.227 8.453 -6.805 1 57 109 SER A CA 1
ATOM 838 C C . SER A 1 109 ? 14.641 7.938 -6.555 1 57 109 SER A C 1
ATOM 840 O O . SER A 1 109 ? 15.43 8.594 -5.871 1 57 109 SER A O 1
ATOM 842 N N . GLN A 1 110 ? 14.93 6.676 -6.473 1 54.81 110 GLN A N 1
ATOM 843 C CA . GLN A 1 110 ? 16.312 6.234 -6.602 1 54.81 110 GLN A CA 1
ATOM 844 C C . GLN A 1 110 ? 16.859 6.531 -7.996 1 54.81 110 GLN A C 1
ATOM 846 O O . GLN A 1 110 ? 18.016 6.223 -8.297 1 54.81 110 GLN A O 1
ATOM 851 N N . GLY A 1 111 ? 16.141 7.457 -8.828 1 52.06 111 GLY A N 1
ATOM 852 C CA . GLY A 1 111 ? 16.562 7.895 -10.148 1 52.06 111 GLY A CA 1
ATOM 853 C C . GLY A 1 111 ? 15.57 8.836 -10.812 1 52.06 111 GLY A C 1
ATOM 854 O O . GLY A 1 111 ? 14.562 9.203 -10.203 1 52.06 111 GLY A O 1
ATOM 855 N N . PRO A 1 112 ? 16.047 9.453 -11.984 1 46.59 112 PRO A N 1
ATOM 856 C CA . PRO A 1 112 ? 15.195 10.406 -12.703 1 46.59 112 PRO A CA 1
ATOM 857 C C . PRO A 1 112 ? 13.797 9.859 -12.977 1 46.59 112 PRO A C 1
ATOM 859 O O . PRO A 1 112 ? 13.648 8.844 -13.656 1 46.59 112 PRO A O 1
ATOM 862 N N . THR A 1 113 ? 13.18 9.477 -12.109 1 47.47 113 THR A N 1
ATOM 863 C CA . THR A 1 113 ? 11.953 8.812 -12.539 1 47.47 113 THR A CA 1
ATOM 864 C C . THR A 1 113 ? 10.805 9.812 -12.633 1 47.47 113 THR A C 1
ATOM 866 O O . THR A 1 113 ? 10.648 10.672 -11.758 1 47.47 113 THR A O 1
ATOM 869 N N . THR A 1 114 ? 10.5 10.164 -13.906 1 45.62 114 THR A N 1
ATOM 870 C CA . THR A 1 114 ? 9.328 10.969 -14.227 1 45.62 114 THR A CA 1
ATOM 871 C C . THR A 1 114 ? 8.055 10.312 -13.695 1 45.62 114 THR A C 1
ATOM 873 O O . THR A 1 114 ? 7.695 9.211 -14.117 1 45.62 114 THR A O 1
ATOM 876 N N . VAL A 1 115 ? 7.887 10.406 -12.477 1 48.16 115 VAL A N 1
ATOM 877 C CA . VAL A 1 115 ? 6.555 9.977 -12.055 1 48.16 115 VAL A CA 1
ATOM 878 C C . VAL A 1 115 ? 5.492 10.789 -12.789 1 48.16 115 VAL A C 1
ATOM 880 O O . VAL A 1 115 ? 5.52 12.023 -12.773 1 48.16 115 VAL A O 1
ATOM 883 N N . TYR A 1 116 ? 5.078 10.258 -13.969 1 45.5 116 TYR A N 1
ATOM 884 C CA . TYR A 1 116 ? 3.949 10.938 -14.594 1 45.5 116 TYR A CA 1
ATOM 885 C C . TYR A 1 116 ? 2.664 10.688 -13.82 1 45.5 116 TYR A C 1
ATOM 887 O O . TYR A 1 116 ? 2.297 9.539 -13.562 1 45.5 116 TYR A O 1
ATOM 895 N N . MET A 1 117 ? 2.426 11.492 -12.938 1 45.75 117 MET A N 1
ATOM 896 C CA . MET A 1 117 ? 1.155 11.453 -12.219 1 45.75 117 MET A CA 1
ATOM 897 C C . MET A 1 117 ? 0.006 11.891 -13.117 1 45.75 117 MET A C 1
ATOM 899 O O . MET A 1 117 ? 0.059 12.969 -13.719 1 45.75 117 MET A O 1
ATOM 903 N N . SER A 1 118 ? -0.397 11.016 -13.906 1 46.19 118 SER A N 1
ATOM 904 C CA . SER A 1 118 ? -1.674 11.484 -14.438 1 46.19 118 SER A CA 1
ATOM 905 C C . SER A 1 118 ? -2.635 11.852 -13.312 1 46.19 118 SER A C 1
ATOM 907 O O . SER A 1 118 ? -2.68 11.18 -12.281 1 46.19 118 SER A O 1
ATOM 909 N N . MET A 1 119 ? -3.105 13.117 -13.234 1 49.06 119 MET A N 1
ATOM 910 C CA . MET A 1 119 ? -3.887 13.859 -12.258 1 49.06 119 MET A CA 1
ATOM 911 C C . MET A 1 119 ? -5 13 -11.672 1 49.06 119 MET A C 1
ATOM 913 O O . MET A 1 119 ? -5.316 13.109 -10.484 1 49.06 119 MET A O 1
ATOM 917 N N . VAL A 1 120 ? -5.445 12.156 -12.57 1 51 120 VAL A N 1
ATOM 918 C CA . VAL A 1 120 ? -6.734 11.594 -12.188 1 51 120 VAL A CA 1
ATOM 919 C C . VAL A 1 120 ? -6.52 10.328 -11.352 1 51 120 VAL A C 1
ATOM 921 O O . VAL A 1 120 ? -7.453 9.828 -10.727 1 51 120 VAL A O 1
ATOM 924 N N . HIS A 1 121 ? -5.223 10.102 -11.133 1 63.44 121 HIS A N 1
ATOM 925 C CA . HIS A 1 121 ? -5.109 8.781 -10.516 1 63.44 121 HIS A CA 1
ATOM 926 C C . HIS A 1 121 ? -4.207 8.828 -9.289 1 63.44 121 HIS A C 1
ATOM 928 O O . HIS A 1 121 ? -3.699 7.789 -8.852 1 63.44 121 HIS A O 1
ATOM 934 N N . CYS A 1 122 ? -4.055 10.156 -8.781 1 72.38 122 CYS A N 1
ATOM 935 C CA . CYS A 1 122 ? -3.252 10.289 -7.57 1 72.38 122 CYS A CA 1
ATOM 936 C C . CYS A 1 122 ? -4.02 11.023 -6.48 1 72.38 122 CYS A C 1
ATOM 938 O O . CYS A 1 122 ? -4.613 12.07 -6.738 1 72.38 122 CYS A O 1
ATOM 940 N N . TYR A 1 123 ? -4.043 10.5 -5.41 1 78.62 123 TYR A N 1
ATOM 941 C CA . TYR A 1 123 ? -4.711 11.141 -4.285 1 78.62 123 TYR A CA 1
ATOM 942 C C . TYR A 1 123 ? -4.148 10.641 -2.959 1 78.62 123 TYR A C 1
ATOM 944 O O . TYR A 1 123 ? -3.527 9.57 -2.904 1 78.62 123 TYR A O 1
ATOM 952 N N . PHE A 1 124 ? -4.293 11.43 -2.012 1 81.06 124 PHE A N 1
ATOM 953 C CA . PHE A 1 124 ? -3.955 11.039 -0.649 1 81.06 124 PHE A CA 1
ATOM 954 C C . PHE A 1 124 ? -4.891 11.703 0.354 1 81.06 124 PHE A C 1
ATOM 956 O O . PHE A 1 124 ? -5.461 12.758 0.073 1 81.06 124 PHE A O 1
ATOM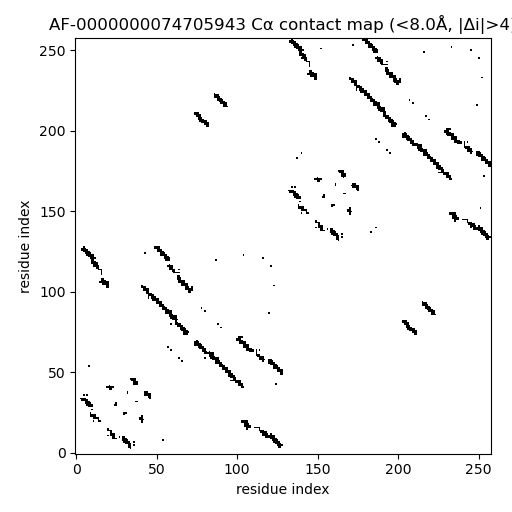 963 N N . GLY A 1 125 ? -5.082 11.047 1.494 1 82.75 125 GLY A N 1
ATOM 964 C CA . GLY A 1 125 ? -5.988 11.57 2.508 1 82.75 125 GLY A CA 1
ATOM 965 C C . GLY A 1 125 ? -5.977 10.758 3.789 1 82.75 125 GLY A C 1
ATOM 966 O O . GLY A 1 125 ? -5.195 9.812 3.928 1 82.75 125 GLY A O 1
ATOM 967 N N . ALA A 1 126 ? -6.809 11.227 4.691 1 87.38 126 ALA A N 1
ATOM 968 C CA . ALA A 1 126 ? -6.988 10.57 5.984 1 87.38 126 ALA A CA 1
ATOM 969 C C . ALA A 1 126 ? -8.375 10.859 6.559 1 87.38 126 ALA A C 1
ATOM 971 O O . ALA A 1 126 ? -9 11.867 6.211 1 87.38 126 ALA A O 1
ATOM 972 N N . TYR A 1 127 ? -8.906 9.93 7.312 1 85.88 127 TYR A N 1
ATOM 973 C CA . TYR A 1 127 ? -10.133 10.195 8.055 1 85.88 127 TYR A CA 1
ATOM 974 C C . TYR A 1 127 ? -10.102 9.508 9.414 1 85.88 127 TYR A C 1
ATOM 976 O O . TYR A 1 127 ? -9.469 8.461 9.578 1 85.88 127 TYR A O 1
ATOM 984 N N . LEU A 1 128 ? -10.766 10.055 10.344 1 88.12 128 LEU A N 1
ATOM 985 C CA . LEU A 1 128 ? -10.867 9.523 11.695 1 88.12 128 LEU A CA 1
ATOM 986 C C . LEU A 1 128 ? -11.828 8.344 11.742 1 88.12 128 LEU A C 1
ATOM 988 O O . LEU A 1 128 ? -12.93 8.406 11.195 1 88.12 128 LEU A O 1
ATOM 992 N N . ILE A 1 129 ? -11.258 7.23 12.32 1 83.88 129 ILE A N 1
ATOM 993 C CA . ILE A 1 129 ? -12.125 6.059 12.383 1 83.88 129 ILE A CA 1
ATOM 994 C C . ILE A 1 129 ? -12.664 5.887 13.797 1 83.88 129 ILE A C 1
ATOM 996 O O . ILE A 1 129 ? -12.008 6.27 14.766 1 83.88 129 ILE A O 1
ATOM 1000 N N . MET B 1 1 ? -24.078 -10.344 -21.125 1 31.56 1 MET B N 1
ATOM 1001 C CA . MET B 1 1 ? -22.656 -10.414 -20.844 1 31.56 1 MET B CA 1
ATOM 1002 C C . MET B 1 1 ? -22.391 -10.617 -19.359 1 31.56 1 MET B C 1
ATOM 1004 O O . MET B 1 1 ? -22.875 -9.836 -18.531 1 31.56 1 MET B O 1
ATOM 1008 N N . LYS B 1 2 ? -22.266 -11.844 -18.891 1 33.47 2 LYS B N 1
ATOM 1009 C CA . LYS B 1 2 ? -22.078 -12.234 -17.5 1 33.47 2 LYS B CA 1
ATOM 1010 C C . LYS B 1 2 ? -20.828 -11.594 -16.906 1 33.47 2 LYS B C 1
ATOM 1012 O O . LYS B 1 2 ? -19.734 -11.727 -17.469 1 33.47 2 LYS B O 1
ATOM 1017 N N . PHE B 1 3 ? -20.922 -10.477 -16.281 1 31.64 3 PHE B N 1
ATOM 1018 C CA . PHE B 1 3 ? -19.828 -9.789 -15.586 1 31.64 3 PHE B CA 1
ATOM 1019 C C . PHE B 1 3 ? -19.125 -10.734 -14.617 1 31.64 3 PHE B C 1
ATOM 1021 O O . PHE B 1 3 ? -19.719 -11.211 -13.656 1 31.64 3 PHE B O 1
ATOM 1028 N N . LEU B 1 4 ? -18.281 -11.68 -15.141 1 27.75 4 LEU B N 1
ATOM 1029 C CA . LEU B 1 4 ? -17.547 -12.641 -14.336 1 27.75 4 LEU B CA 1
ATOM 1030 C C . LEU B 1 4 ? -16.609 -11.93 -13.352 1 27.75 4 LEU B C 1
ATOM 1032 O O . LEU B 1 4 ? -15.711 -11.203 -13.766 1 27.75 4 LEU B O 1
ATOM 1036 N N . LEU B 1 5 ? -17.094 -11.727 -12.234 1 28.41 5 LEU B N 1
ATOM 1037 C CA . LEU B 1 5 ? -16.344 -11.18 -11.109 1 28.41 5 LEU B CA 1
ATOM 1038 C C . LEU B 1 5 ? -15.117 -12.055 -10.812 1 28.41 5 LEU B C 1
ATOM 1040 O O . LEU B 1 5 ? -15.266 -13.234 -10.5 1 28.41 5 LEU B O 1
ATOM 1044 N N . VAL B 1 6 ? -14.016 -11.875 -11.422 1 28.28 6 VAL B N 1
ATOM 1045 C CA . VAL B 1 6 ? -12.75 -12.555 -11.156 1 28.28 6 VAL B CA 1
ATOM 1046 C C . VAL B 1 6 ? -12.055 -11.898 -9.969 1 28.28 6 VAL B C 1
ATOM 1048 O O . VAL B 1 6 ? -11.523 -10.789 -10.078 1 28.28 6 VAL B O 1
ATOM 1051 N N . LEU B 1 7 ? -12.438 -12.5 -8.68 1 27.97 7 LEU B N 1
ATOM 1052 C CA . LEU B 1 7 ? -11.898 -11.891 -7.469 1 27.97 7 LEU B CA 1
ATOM 1053 C C . LEU B 1 7 ? -11.406 -12.953 -6.496 1 27.97 7 LEU B C 1
ATOM 1055 O O . LEU B 1 7 ? -12.055 -13.992 -6.332 1 27.97 7 LEU B O 1
ATOM 1059 N N . ALA B 1 8 ? -10.18 -13.008 -6.094 1 29.89 8 ALA B N 1
ATOM 1060 C CA . ALA B 1 8 ? -9.688 -13.781 -4.961 1 29.89 8 ALA B CA 1
ATOM 1061 C C . ALA B 1 8 ? -9.328 -12.875 -3.791 1 29.89 8 ALA B C 1
ATOM 1063 O O . ALA B 1 8 ? -8.672 -11.844 -3.973 1 29.89 8 ALA B O 1
ATOM 1064 N N . THR B 1 9 ? -9.898 -12.898 -2.645 1 30.05 9 THR B N 1
ATOM 1065 C CA . THR B 1 9 ? -9.484 -12.312 -1.373 1 30.05 9 THR B CA 1
ATOM 1066 C C . THR B 1 9 ? -9.18 -13.398 -0.35 1 30.05 9 THR B C 1
ATOM 1068 O O . THR B 1 9 ? -10.016 -14.273 -0.092 1 30.05 9 THR B O 1
ATOM 1071 N N . LEU B 1 10 ? -7.871 -13.617 0.036 1 29.81 10 LEU B N 1
ATOM 1072 C CA . LEU B 1 10 ? -7.445 -14.586 1.039 1 29.81 10 LEU B CA 1
ATOM 1073 C C . LEU B 1 10 ? -7.098 -13.891 2.352 1 29.81 10 LEU B C 1
ATOM 1075 O O . LEU B 1 10 ? -6.52 -12.805 2.35 1 29.81 10 LEU B O 1
ATOM 1079 N N . VAL B 1 11 ? -7.531 -14.273 3.381 1 34.5 11 VAL B N 1
ATOM 1080 C CA . VAL B 1 11 ? -7.289 -13.758 4.723 1 34.5 11 VAL B CA 1
ATOM 1081 C C . VAL B 1 11 ? -6.312 -14.672 5.461 1 34.5 11 VAL B C 1
ATOM 1083 O O . VAL B 1 11 ? -6.387 -15.891 5.344 1 34.5 11 VAL B O 1
ATOM 1086 N N . CYS B 1 12 ? -5.254 -14.055 5.973 1 35.88 12 CYS B N 1
ATOM 1087 C CA . CYS B 1 12 ? -4.195 -14.859 6.574 1 35.88 12 CYS B CA 1
ATOM 1088 C C . CYS B 1 12 ? -4.605 -15.352 7.957 1 35.88 12 CYS B C 1
ATOM 1090 O O . CYS B 1 12 ? -5.441 -14.727 8.617 1 35.88 12 CYS B O 1
ATOM 1092 N N . THR B 1 13 ? -4.391 -16.469 8.242 1 36.47 13 THR B N 1
ATOM 1093 C CA . THR B 1 13 ? -4.477 -16.969 9.609 1 36.47 13 THR B CA 1
ATOM 1094 C C . THR B 1 13 ? -3.225 -16.609 10.398 1 36.47 13 THR B C 1
ATOM 1096 O O . THR B 1 13 ? -3.307 -15.891 11.398 1 36.47 13 THR B O 1
ATOM 1099 N N . ASP B 1 14 ? -2.109 -17.344 10.273 1 38.03 14 ASP B N 1
ATOM 1100 C CA . ASP B 1 14 ? -0.853 -17.172 10.992 1 38.03 14 ASP B CA 1
ATOM 1101 C C . ASP B 1 14 ? 0.288 -16.828 10.039 1 38.03 14 ASP B C 1
ATOM 1103 O O . ASP B 1 14 ? 0.41 -17.438 8.969 1 38.03 14 ASP B O 1
ATOM 1107 N N . LEU B 1 15 ? 0.556 -15.688 9.914 1 44.31 15 LEU B N 1
ATOM 1108 C CA . LEU B 1 15 ? 1.61 -15.375 8.953 1 44.31 15 LEU B CA 1
ATOM 1109 C C . LEU B 1 15 ? 2.975 -15.797 9.492 1 44.31 15 LEU B C 1
ATOM 1111 O O . LEU B 1 15 ? 3.311 -15.508 10.641 1 44.31 15 LEU B O 1
ATOM 1115 N N . PRO B 1 16 ? 3.605 -16.672 8.812 1 43.19 16 PRO B N 1
ATOM 1116 C CA . PRO B 1 16 ? 4.98 -16.984 9.203 1 43.19 16 PRO B CA 1
ATOM 1117 C C . PRO B 1 16 ? 5.941 -15.828 8.984 1 43.19 16 PRO B C 1
ATOM 1119 O O . PRO B 1 16 ? 5.676 -14.953 8.156 1 43.19 16 PRO B O 1
ATOM 1122 N N . PHE B 1 17 ? 6.797 -15.422 9.914 1 47.81 17 PHE B N 1
ATOM 1123 C CA . PHE B 1 17 ? 7.797 -14.367 9.992 1 47.81 17 PHE B CA 1
ATOM 1124 C C . PHE B 1 17 ? 8.508 -14.195 8.656 1 47.81 17 PHE B C 1
ATOM 1126 O O . PHE B 1 17 ? 8.711 -13.07 8.195 1 47.81 17 PHE B O 1
ATOM 1133 N N . PHE B 1 18 ? 9.125 -15.094 8.164 1 53.06 18 PHE B N 1
ATOM 1134 C CA . PHE B 1 18 ? 10.102 -14.898 7.094 1 53.06 18 PHE B CA 1
ATOM 1135 C C . PHE B 1 18 ? 9.773 -15.789 5.902 1 53.06 18 PHE B C 1
ATOM 1137 O O . PHE B 1 18 ? 10.406 -16.828 5.703 1 53.06 18 PHE B O 1
ATOM 1144 N N . ALA B 1 19 ? 8.625 -15.773 5.582 1 63.56 19 ALA B N 1
ATOM 1145 C CA . ALA B 1 19 ? 8.414 -16.703 4.473 1 63.56 19 ALA B CA 1
ATOM 1146 C C . ALA B 1 19 ? 7.164 -16.328 3.682 1 63.56 19 ALA B C 1
ATOM 1148 O O . ALA B 1 19 ? 6.41 -15.438 4.078 1 63.56 19 ALA B O 1
ATOM 1149 N N . VAL B 1 20 ? 7.219 -16.766 2.539 1 60.09 20 VAL B N 1
ATOM 1150 C CA . VAL B 1 20 ? 5.965 -16.797 1.794 1 60.09 20 VAL B CA 1
ATOM 1151 C C . VAL B 1 20 ? 4.84 -17.297 2.697 1 60.09 20 VAL B C 1
ATOM 1153 O O . VAL B 1 20 ? 5.008 -18.281 3.418 1 60.09 20 VAL B O 1
ATOM 1156 N N . ILE B 1 21 ? 3.865 -16.469 2.771 1 65.81 21 ILE B N 1
ATOM 1157 C CA . ILE B 1 21 ? 2.705 -16.891 3.547 1 65.81 21 ILE B CA 1
ATOM 1158 C C . ILE B 1 21 ? 1.965 -18 2.801 1 65.81 21 ILE B C 1
ATOM 1160 O O . ILE B 1 21 ? 1.424 -17.766 1.715 1 65.81 21 ILE B O 1
ATOM 1164 N N . ARG B 1 22 ? 2.016 -19.094 3.354 1 66 22 ARG B N 1
ATOM 1165 C CA . ARG B 1 22 ? 1.452 -20.219 2.627 1 66 22 ARG B CA 1
ATOM 1166 C C . ARG B 1 22 ? 0.156 -20.703 3.273 1 66 22 ARG B C 1
ATOM 1168 O O . ARG B 1 22 ? -0.631 -21.406 2.648 1 66 22 ARG B O 1
ATOM 1175 N N . ASP B 1 23 ? -0 -20.25 4.41 1 65.31 23 ASP B N 1
ATOM 1176 C CA . ASP B 1 23 ? -1.134 -20.828 5.125 1 65.31 23 ASP B CA 1
ATOM 1177 C C . ASP B 1 23 ? -2.355 -19.906 5.055 1 65.31 23 ASP B C 1
ATOM 1179 O O . ASP B 1 23 ? -2.781 -19.359 6.07 1 65.31 23 ASP B O 1
ATOM 1183 N N . TRP B 1 24 ? -2.775 -19.797 3.816 1 69.31 24 TRP B N 1
ATOM 1184 C CA . TRP B 1 24 ? -4.027 -19.062 3.652 1 69.31 24 TRP B CA 1
ATOM 1185 C C . TRP B 1 24 ? -5.223 -20 3.799 1 69.31 24 TRP B C 1
ATOM 1187 O O . TRP B 1 24 ? -5.227 -21.109 3.256 1 69.31 24 TRP B O 1
ATOM 1197 N N . SER B 1 25 ? -6.125 -19.609 4.688 1 64.44 25 SER B N 1
ATOM 1198 C CA . SER B 1 25 ? -7.289 -20.469 4.887 1 64.44 25 SER B CA 1
ATOM 1199 C C . SER B 1 25 ? -8.289 -20.328 3.744 1 64.44 25 SER B C 1
ATOM 1201 O O . SER B 1 25 ? -8.75 -19.219 3.457 1 64.44 25 SER B O 1
ATOM 1203 N N . LEU B 1 26 ? -8.609 -21.484 3.088 1 60.91 26 LEU B N 1
ATOM 1204 C CA . LEU B 1 26 ? -9.648 -21.5 2.064 1 60.91 26 LEU B CA 1
ATOM 1205 C C . LEU B 1 26 ? -11.008 -21.844 2.67 1 60.91 26 LEU B C 1
ATOM 1207 O O . LEU B 1 26 ? -12.031 -21.766 1.988 1 60.91 26 LEU B O 1
ATOM 1211 N N . LYS B 1 27 ? -10.969 -22.141 3.918 1 61.41 27 LYS B N 1
ATOM 1212 C CA . LYS B 1 27 ? -12.203 -22.578 4.555 1 61.41 27 LYS B CA 1
ATOM 1213 C C . LYS B 1 27 ? -12.938 -21.422 5.203 1 61.41 27 LYS B C 1
ATOM 1215 O O . LYS B 1 27 ? -14.102 -21.547 5.586 1 61.41 27 LYS B O 1
ATOM 1220 N N . SER B 1 28 ? -12.234 -20.406 5.234 1 60.44 28 SER B N 1
ATOM 1221 C CA . SER B 1 28 ? -12.898 -19.234 5.812 1 60.44 28 SER B CA 1
ATOM 1222 C C . SER B 1 28 ? -14.008 -18.719 4.902 1 60.44 28 SER B C 1
ATOM 1224 O O . SER B 1 28 ? -13.891 -18.781 3.676 1 60.44 28 SER B O 1
ATOM 1226 N N . SER B 1 29 ? -15.141 -18.359 5.438 1 62.09 29 SER B N 1
ATOM 1227 C CA . SER B 1 29 ? -16.234 -17.781 4.676 1 62.09 29 SER B CA 1
ATOM 1228 C C . SER B 1 29 ? -15.789 -16.516 3.928 1 62.09 29 SER B C 1
ATOM 1230 O O . SER B 1 29 ? -16.453 -16.078 2.986 1 62.09 29 SER B O 1
ATOM 1232 N N . SER B 1 30 ? -14.594 -16.078 4.262 1 63.5 30 SER B N 1
ATOM 1233 C CA . SER B 1 30 ? -14.102 -14.844 3.654 1 63.5 30 SER B CA 1
ATOM 1234 C C . SER B 1 30 ? -13.125 -15.133 2.521 1 63.5 30 SER B C 1
ATOM 1236 O O . SER B 1 30 ? -12.602 -14.211 1.892 1 63.5 30 SER B O 1
ATOM 1238 N N . SER B 1 31 ? -12.898 -16.453 2.346 1 72 31 SER B N 1
ATOM 1239 C CA . SER B 1 31 ? -12.039 -16.828 1.228 1 72 31 SER B CA 1
ATOM 1240 C C . SER B 1 31 ? -12.867 -17.172 -0.012 1 72 31 SER B C 1
ATOM 1242 O O . SER B 1 31 ? -13.906 -17.828 0.085 1 72 31 SER B O 1
ATOM 1244 N N . HIS B 1 32 ? -12.469 -16.656 -1.122 1 75.12 32 HIS B N 1
ATOM 1245 C CA . HIS B 1 32 ? -13.195 -16.859 -2.369 1 75.12 32 HIS B CA 1
ATOM 1246 C C . HIS B 1 32 ? -12.25 -17.203 -3.512 1 75.12 32 HIS B C 1
ATOM 1248 O O . HIS B 1 32 ? -11.211 -16.562 -3.68 1 75.12 32 HIS B O 1
ATOM 1254 N N . LEU B 1 33 ? -12.586 -18.312 -4.199 1 77.31 33 LEU B N 1
ATOM 1255 C CA . LEU B 1 33 ? -11.953 -18.688 -5.461 1 77.31 33 LEU B CA 1
ATOM 1256 C C . LEU B 1 33 ? -12.992 -18.859 -6.562 1 77.31 33 LEU B C 1
ATOM 1258 O O . LEU B 1 33 ? -13.914 -19.672 -6.426 1 77.31 33 LEU B O 1
ATOM 1262 N N . ALA B 1 34 ? -12.875 -17.984 -7.516 1 79.56 34 ALA B N 1
ATOM 1263 C CA . ALA B 1 34 ? -13.875 -18.047 -8.578 1 79.56 34 ALA B CA 1
ATOM 1264 C C . ALA B 1 34 ? -13.25 -17.75 -9.938 1 79.56 34 ALA B C 1
ATOM 1266 O O . ALA B 1 34 ? -12.156 -17.188 -10.008 1 79.56 34 ALA B O 1
ATOM 1267 N N . GLY B 1 35 ? -13.969 -18.125 -11.062 1 82.88 35 GLY B N 1
ATOM 1268 C CA . GLY B 1 35 ? -13.617 -17.734 -12.414 1 82.88 35 GLY B CA 1
ATOM 1269 C C . GLY B 1 35 ? -12.352 -18.406 -12.914 1 82.88 35 GLY B C 1
ATOM 1270 O O . GLY B 1 35 ? -11.602 -17.812 -13.703 1 82.88 35 GLY B O 1
ATOM 1271 N N . GLY B 1 36 ? -11.992 -19.516 -12.367 1 85 36 GLY B N 1
ATOM 1272 C CA . GLY B 1 36 ? -10.844 -20.266 -12.852 1 85 36 GLY B CA 1
ATOM 1273 C C . GLY B 1 36 ? -9.578 -19.984 -12.055 1 85 36 GLY B C 1
ATOM 1274 O O . GLY B 1 36 ? -8.523 -20.562 -12.328 1 85 36 GLY B O 1
ATOM 1275 N N . MET B 1 37 ? -9.719 -19.125 -11.07 1 84.31 37 MET B N 1
ATOM 1276 C CA . MET B 1 37 ? -8.578 -18.906 -10.18 1 84.31 37 MET B CA 1
ATOM 1277 C C . MET B 1 37 ? -8.25 -20.172 -9.391 1 84.31 37 MET B C 1
ATOM 1279 O O . MET B 1 37 ? -9.156 -20.875 -8.93 1 84.31 37 MET B O 1
ATOM 1283 N N . LYS B 1 38 ? -6.965 -20.422 -9.273 1 86.06 38 LYS B N 1
ATOM 1284 C CA . LYS B 1 38 ? -6.531 -21.594 -8.508 1 86.06 38 LYS B CA 1
ATOM 1285 C C . LYS B 1 38 ? -5.621 -21.188 -7.355 1 86.06 38 LYS B C 1
ATOM 1287 O O . LYS B 1 38 ? -4.883 -20.203 -7.453 1 86.06 38 LYS B O 1
ATOM 1292 N N . TYR B 1 39 ? -5.785 -21.891 -6.273 1 82.12 39 TYR B N 1
ATOM 1293 C CA . TYR B 1 39 ? -4.934 -21.688 -5.105 1 82.12 39 TYR B CA 1
ATOM 1294 C C . TYR B 1 39 ? -4.238 -22.984 -4.703 1 82.12 39 TYR B C 1
ATOM 1296 O O . TYR B 1 39 ? -4.875 -24.031 -4.594 1 82.12 39 TYR B O 1
ATOM 1304 N N . SER B 1 40 ? -2.928 -22.906 -4.539 1 84.44 40 SER B N 1
ATOM 1305 C CA . SER B 1 40 ? -2.146 -24.031 -4.023 1 84.44 40 SER B CA 1
ATOM 1306 C C . SER B 1 40 ? -0.884 -23.547 -3.318 1 84.44 40 SER B C 1
ATOM 1308 O O . SER B 1 40 ? -0.128 -22.734 -3.873 1 84.44 40 SER B O 1
ATOM 1310 N N . ASN B 1 41 ? -0.692 -23.969 -2.062 1 80.44 41 ASN B N 1
ATOM 1311 C CA . ASN B 1 41 ? 0.542 -23.734 -1.318 1 80.44 41 ASN B CA 1
ATOM 1312 C C . ASN B 1 41 ? 0.87 -22.25 -1.225 1 80.44 41 ASN B C 1
ATOM 1314 O O . ASN B 1 41 ? 1.999 -21.844 -1.502 1 80.44 41 ASN B O 1
ATOM 1318 N N . GLY B 1 42 ? -0.07 -21.484 -1.06 1 77.12 42 GLY B N 1
ATOM 1319 C CA . GLY B 1 42 ? 0.136 -20.062 -0.833 1 77.12 42 GLY B CA 1
ATOM 1320 C C . GLY B 1 42 ? 0.186 -19.266 -2.117 1 77.12 42 GLY B C 1
ATOM 1321 O O . GLY B 1 42 ? 0.419 -18.047 -2.088 1 77.12 42 GLY B O 1
ATOM 1322 N N . GLU B 1 43 ? -0.094 -19.969 -3.213 1 84.69 43 GLU B N 1
ATOM 1323 C CA . GLU B 1 43 ? 0.022 -19.328 -4.52 1 84.69 43 GLU B CA 1
ATOM 1324 C C . GLU B 1 43 ? -1.325 -19.281 -5.23 1 84.69 43 GLU B C 1
ATOM 1326 O O . GLU B 1 43 ? -2.082 -20.25 -5.207 1 84.69 43 GLU B O 1
ATOM 1331 N N . VAL B 1 44 ? -1.604 -18.125 -5.773 1 86.44 44 VAL B N 1
ATOM 1332 C CA . VAL B 1 44 ? -2.795 -17.969 -6.602 1 86.44 44 VAL B CA 1
ATOM 1333 C C . VAL B 1 44 ? -2.396 -17.906 -8.078 1 86.44 44 VAL B C 1
ATOM 1335 O O . VAL B 1 44 ? -1.567 -17.078 -8.461 1 86.44 44 VAL B O 1
ATOM 1338 N N . THR B 1 45 ? -2.99 -18.797 -8.867 1 92.38 45 THR B N 1
ATOM 1339 C CA . THR B 1 45 ? -2.711 -18.828 -10.297 1 92.38 45 THR B CA 1
ATOM 1340 C C . THR B 1 45 ? -3.855 -18.203 -11.086 1 92.38 45 THR B C 1
ATOM 1342 O O . THR B 1 45 ? -5.02 -18.562 -10.891 1 92.38 45 THR B O 1
ATOM 1345 N N . VAL B 1 46 ? -3.504 -17.25 -11.961 1 91.56 46 VAL B N 1
ATOM 1346 C CA . VAL B 1 46 ? -4.547 -16.562 -12.719 1 91.56 46 VAL B CA 1
ATOM 1347 C C . VAL B 1 46 ? -4.879 -17.359 -13.977 1 91.56 46 VAL B C 1
ATOM 1349 O O . VAL B 1 46 ? -3.984 -17.922 -14.625 1 91.56 46 VAL B O 1
ATOM 1352 N N . PRO B 1 47 ? -6.16 -17.344 -14.273 1 90.25 47 PRO B N 1
ATOM 1353 C CA . PRO B 1 47 ? -6.605 -18.266 -15.328 1 90.25 47 PRO B CA 1
ATOM 1354 C C . PRO B 1 47 ? -6.48 -17.656 -16.719 1 90.25 47 PRO B C 1
ATOM 1356 O O . PRO B 1 47 ? -6.52 -18.375 -17.719 1 90.25 47 PRO B O 1
ATOM 1359 N N . SER B 1 48 ? -6.336 -16.328 -16.906 1 90.38 48 SER B N 1
ATOM 1360 C CA . SER B 1 48 ?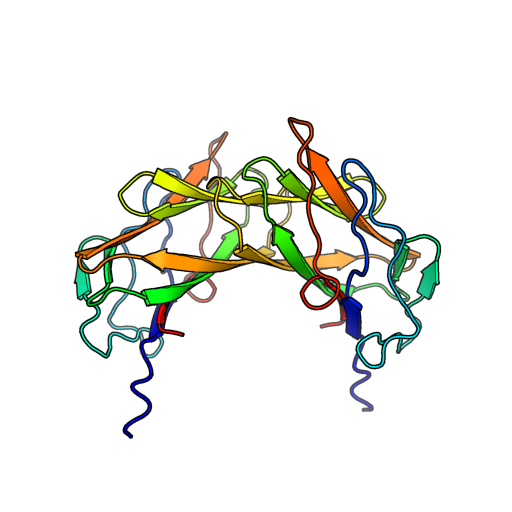 -6.359 -15.68 -18.219 1 90.38 48 SER B CA 1
ATOM 1361 C C . SER B 1 48 ? -5.527 -14.398 -18.219 1 90.38 48 SER B C 1
ATOM 1363 O O . SER B 1 48 ? -5.223 -13.852 -17.156 1 90.38 48 SER B O 1
ATOM 1365 N N . PHE B 1 49 ? -5.105 -14.078 -19.5 1 92.31 49 PHE B N 1
ATOM 1366 C CA . PHE B 1 49 ? -4.41 -12.812 -19.672 1 92.31 49 PHE B CA 1
ATOM 1367 C C . PHE B 1 49 ? -5.328 -11.641 -19.344 1 92.31 49 PHE B C 1
ATOM 1369 O O . PHE B 1 49 ? -6.508 -11.648 -19.703 1 92.31 49 PHE B O 1
ATOM 1376 N N . GLY B 1 50 ? -4.773 -10.562 -18.672 1 89.75 50 GLY B N 1
ATOM 1377 C CA . GLY B 1 50 ? -5.555 -9.352 -18.438 1 89.75 50 GLY B CA 1
ATOM 1378 C C . GLY B 1 50 ? -4.98 -8.469 -17.344 1 89.75 50 GLY B C 1
ATOM 1379 O O . GLY B 1 50 ? -3.871 -8.711 -16.859 1 89.75 50 GLY B O 1
ATOM 1380 N N . LEU B 1 51 ? -5.656 -7.395 -17.109 1 87.75 51 LEU B N 1
ATOM 1381 C CA . LEU B 1 51 ? -5.316 -6.5 -16 1 87.75 51 LEU B CA 1
ATOM 1382 C C . LEU B 1 51 ? -5.953 -6.977 -14.703 1 87.75 51 LEU B C 1
ATOM 1384 O O . LEU B 1 51 ? -7.176 -7.102 -14.617 1 87.75 51 LEU B O 1
ATOM 1388 N N . TYR B 1 52 ? -5.074 -7.242 -13.727 1 87.06 52 TYR B N 1
ATOM 1389 C CA . TYR B 1 52 ? -5.543 -7.73 -12.438 1 87.06 52 TYR B CA 1
ATOM 1390 C C . TYR B 1 52 ? -5.293 -6.699 -11.336 1 87.06 52 TYR B C 1
ATOM 1392 O O . TYR B 1 52 ? -4.227 -6.078 -11.297 1 87.06 52 TYR B O 1
ATOM 1400 N N . TYR B 1 53 ? -6.32 -6.527 -10.594 1 87.88 53 TYR B N 1
ATOM 1401 C CA . TYR B 1 53 ? -6.152 -5.805 -9.336 1 87.88 53 TYR B CA 1
ATOM 1402 C C . TYR B 1 53 ? -5.699 -6.746 -8.227 1 87.88 53 TYR B C 1
ATOM 1404 O O . TYR B 1 53 ? -6.453 -7.629 -7.801 1 87.88 53 TYR B O 1
ATOM 1412 N N . ILE B 1 54 ? -4.422 -6.574 -7.754 1 89.5 54 ILE B N 1
ATOM 1413 C CA . ILE B 1 54 ? -3.871 -7.383 -6.672 1 89.5 54 ILE B CA 1
ATOM 1414 C C . ILE B 1 54 ? -3.896 -6.59 -5.371 1 89.5 54 ILE B C 1
ATOM 1416 O O . ILE B 1 54 ? -3.459 -5.438 -5.332 1 89.5 54 ILE B O 1
ATOM 1420 N N . TYR B 1 55 ? -4.422 -7.227 -4.305 1 88.25 55 TYR B N 1
ATOM 1421 C CA . TYR B 1 55 ? -4.539 -6.516 -3.037 1 88.25 55 TYR B CA 1
ATOM 1422 C C . TYR B 1 55 ? -4.133 -7.41 -1.872 1 88.25 55 TYR B C 1
ATOM 1424 O O . TYR B 1 55 ? -4.289 -8.633 -1.934 1 88.25 55 TYR B O 1
ATOM 1432 N N . SER B 1 56 ? -3.6 -6.68 -0.828 1 84 56 SER B N 1
ATOM 1433 C CA . SER B 1 56 ? -3.193 -7.391 0.378 1 84 56 SER B CA 1
ATOM 1434 C C . SER B 1 56 ? -3.342 -6.512 1.616 1 84 56 SER B C 1
ATOM 1436 O O . SER B 1 56 ? -3.135 -5.301 1.551 1 84 56 SER B O 1
ATOM 1438 N N . GLN B 1 57 ? -3.801 -7.137 2.582 1 81.56 57 GLN B N 1
ATOM 1439 C CA . GLN B 1 57 ? -3.793 -6.5 3.895 1 81.56 57 GLN B CA 1
ATOM 1440 C C . GLN B 1 57 ? -3.053 -7.359 4.918 1 81.56 57 GLN B C 1
ATOM 1442 O O . GLN B 1 57 ? -3.23 -8.578 4.957 1 81.56 57 GLN B O 1
ATOM 1447 N N . VAL B 1 58 ? -2.109 -6.668 5.688 1 76.56 58 VAL B N 1
ATOM 1448 C CA . VAL B 1 58 ? -1.377 -7.387 6.723 1 76.56 58 VAL B CA 1
ATOM 1449 C C . VAL B 1 58 ? -1.488 -6.637 8.047 1 76.56 58 VAL B C 1
ATOM 1451 O O . VAL B 1 58 ? -1.442 -5.402 8.078 1 76.56 58 VAL B O 1
ATOM 1454 N N . TYR B 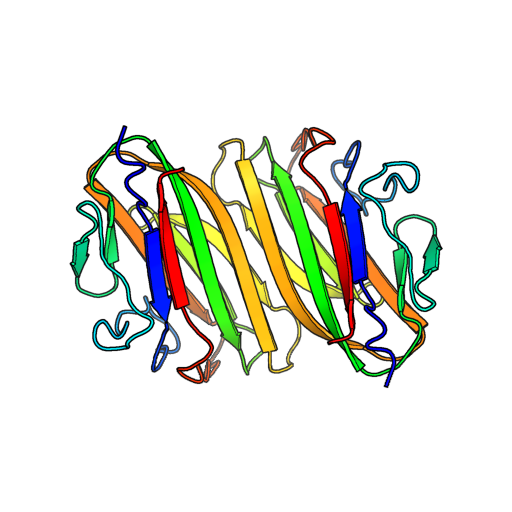1 59 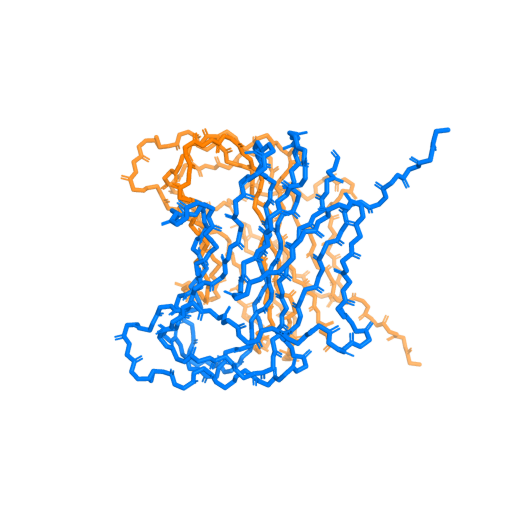? -1.663 -7.371 9.008 1 74.62 59 TYR B N 1
ATOM 1455 C CA . TYR B 1 59 ? -1.593 -6.82 10.359 1 74.62 59 TYR B CA 1
ATOM 1456 C C . TYR B 1 59 ? -0.197 -6.988 10.945 1 74.62 59 TYR B C 1
ATOM 1458 O O . TYR B 1 59 ? 0.358 -8.094 10.93 1 74.62 59 TYR B O 1
ATOM 1466 N N . PHE B 1 60 ? 0.392 -5.875 11.352 1 69.06 60 PHE B N 1
ATOM 1467 C CA . PHE B 1 60 ? 1.749 -5.934 11.883 1 69.06 60 PHE B CA 1
ATOM 1468 C C . PHE B 1 60 ? 1.78 -5.504 13.344 1 69.06 60 PHE B C 1
ATOM 1470 O O . PHE B 1 60 ? 1.009 -4.637 13.758 1 69.06 60 PHE B O 1
ATOM 1477 N N . ARG B 1 61 ? 2.547 -6.195 14.062 1 64.44 61 ARG B N 1
ATOM 1478 C CA . ARG B 1 61 ? 2.752 -5.828 15.461 1 64.44 61 ARG B CA 1
ATOM 1479 C C . ARG B 1 61 ? 4.176 -5.336 15.688 1 64.44 61 ARG B C 1
ATOM 1481 O O . ARG B 1 61 ? 4.473 -4.746 16.734 1 64.44 61 ARG B O 1
ATOM 1488 N N . ALA B 1 62 ? 5.066 -5.652 14.664 1 57.34 62 ALA B N 1
ATOM 1489 C CA . ALA B 1 62 ? 6.441 -5.191 14.836 1 57.34 62 ALA B CA 1
ATOM 1490 C C . ALA B 1 62 ? 6.938 -4.469 13.586 1 57.34 62 ALA B C 1
ATOM 1492 O O . ALA B 1 62 ? 6.477 -4.746 12.477 1 57.34 62 ALA B O 1
ATOM 1493 N N . SER B 1 63 ? 7.598 -3.191 13.602 1 58.38 63 SER B N 1
ATOM 1494 C CA . SER B 1 63 ? 7.98 -2.135 12.664 1 58.38 63 SER B CA 1
ATOM 1495 C C . SER B 1 63 ? 8.719 -2.703 11.461 1 58.38 63 SER B C 1
ATOM 1497 O O . SER B 1 63 ? 8.672 -2.133 10.375 1 58.38 63 SER B O 1
ATOM 1499 N N . SER B 1 64 ? 9.25 -4.004 11.547 1 59.44 64 SER B N 1
ATOM 1500 C CA . SER B 1 64 ? 10.32 -4.164 10.562 1 59.44 64 SER B CA 1
ATOM 1501 C C . SER B 1 64 ? 9.938 -5.168 9.484 1 59.44 64 SER B C 1
ATOM 1503 O O . SER B 1 64 ? 10.805 -5.711 8.789 1 59.44 64 SER B O 1
ATOM 1505 N N . ASN B 1 65 ? 8.562 -5.199 9.219 1 69.38 65 ASN B N 1
ATOM 1506 C CA . ASN B 1 65 ? 8.344 -6.227 8.203 1 69.38 65 ASN B CA 1
ATOM 1507 C C . ASN B 1 65 ? 7.953 -5.613 6.867 1 69.38 65 ASN B C 1
ATOM 1509 O O . ASN B 1 65 ? 7.188 -4.645 6.82 1 69.38 65 ASN B O 1
ATOM 1513 N N . ARG B 1 66 ? 8.711 -6.125 5.859 1 80.94 66 ARG B N 1
ATOM 1514 C CA . ARG B 1 66 ? 8.344 -5.785 4.488 1 80.94 66 ARG B CA 1
ATOM 1515 C C . ARG B 1 66 ? 7.375 -6.816 3.914 1 80.94 66 ARG B C 1
ATOM 1517 O O . ARG B 1 66 ? 7.516 -8.016 4.164 1 80.94 66 ARG B O 1
ATOM 1524 N N . ILE B 1 67 ? 6.422 -6.27 3.365 1 82.19 67 ILE B N 1
ATOM 1525 C CA . ILE B 1 67 ? 5.48 -7.125 2.65 1 82.19 67 ILE B CA 1
ATOM 1526 C C . ILE B 1 67 ? 5.742 -7.035 1.149 1 82.19 67 ILE B C 1
ATOM 1528 O O . ILE B 1 67 ? 5.742 -5.945 0.575 1 82.19 67 ILE B O 1
ATOM 1532 N N . LEU B 1 68 ? 5.984 -8.18 0.626 1 87.62 68 LEU B N 1
ATOM 1533 C CA . LEU B 1 68 ? 6.242 -8.227 -0.808 1 87.62 68 LEU B CA 1
ATOM 1534 C C . LEU B 1 68 ? 5.129 -8.969 -1.538 1 87.62 68 LEU B C 1
ATOM 1536 O O . LEU B 1 68 ? 4.793 -10.102 -1.182 1 87.62 68 LEU B O 1
ATOM 1540 N N . VAL B 1 69 ? 4.574 -8.289 -2.477 1 89.06 69 VAL B N 1
ATOM 1541 C CA . VAL B 1 69 ? 3.734 -8.984 -3.443 1 89.06 69 VAL B CA 1
ATOM 1542 C C . VAL B 1 69 ? 4.598 -9.539 -4.578 1 89.06 69 VAL B C 1
ATOM 1544 O O . VAL B 1 69 ? 5.332 -8.789 -5.223 1 89.06 69 VAL B O 1
ATOM 1547 N N . MET B 1 70 ? 4.418 -10.828 -4.703 1 90.44 70 MET B N 1
ATOM 1548 C CA . MET B 1 70 ? 5.234 -11.5 -5.711 1 90.44 70 MET B CA 1
ATOM 1549 C C . MET B 1 70 ? 4.379 -11.945 -6.895 1 90.44 70 MET B C 1
ATOM 1551 O O . MET B 1 70 ? 3.262 -12.43 -6.711 1 90.44 70 MET B O 1
ATOM 1555 N N . VAL B 1 71 ? 4.973 -11.727 -8.062 1 92.69 71 VAL B N 1
ATOM 1556 C CA . VAL B 1 71 ? 4.445 -12.344 -9.273 1 92.69 71 VAL B CA 1
ATOM 1557 C C . VAL B 1 71 ? 5.531 -13.188 -9.938 1 92.69 71 VAL B C 1
ATOM 1559 O O . VAL B 1 71 ? 6.594 -12.664 -10.297 1 92.69 71 VAL B O 1
ATOM 1562 N N . ASN B 1 72 ? 5.266 -14.461 -10.102 1 94.69 72 ASN B N 1
ATOM 1563 C CA . ASN B 1 72 ? 6.242 -15.406 -10.633 1 94.69 72 ASN B CA 1
ATOM 1564 C C . ASN B 1 72 ? 7.578 -15.305 -9.906 1 94.69 72 ASN B C 1
ATOM 1566 O O . ASN B 1 72 ? 8.633 -15.203 -10.539 1 94.69 72 ASN B O 1
ATOM 1570 N N . SER B 1 73 ? 7.508 -15.188 -8.602 1 89.19 73 SER B N 1
ATOM 1571 C CA . SER B 1 73 ? 8.641 -15.227 -7.68 1 89.19 73 SER B CA 1
ATOM 1572 C C . SER B 1 73 ? 9.453 -13.938 -7.754 1 89.19 73 SER B C 1
ATOM 1574 O O . SER B 1 73 ? 10.57 -13.867 -7.234 1 89.19 73 SER B O 1
ATOM 1576 N N . ALA B 1 74 ? 8.953 -12.977 -8.492 1 91.12 74 ALA B N 1
ATOM 1577 C CA . ALA B 1 74 ? 9.562 -11.648 -8.508 1 91.12 74 ALA B CA 1
ATOM 1578 C C . ALA B 1 74 ? 8.688 -10.633 -7.781 1 91.12 74 ALA B C 1
ATOM 1580 O O . ALA B 1 74 ? 7.469 -10.617 -7.949 1 91.12 74 ALA B O 1
ATOM 1581 N N . PRO B 1 75 ? 9.344 -9.844 -7.008 1 90 75 PRO B N 1
ATOM 1582 C CA . PRO B 1 75 ? 8.531 -8.828 -6.32 1 90 75 PRO B CA 1
ATOM 1583 C C . PRO B 1 75 ? 8.031 -7.742 -7.266 1 90 75 PRO B C 1
ATOM 1585 O O . PRO B 1 75 ? 8.789 -7.25 -8.109 1 90 75 PRO B O 1
ATOM 1588 N N . VAL B 1 76 ? 6.789 -7.438 -7.09 1 88.31 76 VAL B N 1
ATOM 1589 C CA . VAL B 1 76 ? 6.234 -6.363 -7.906 1 88.31 76 VAL B CA 1
ATOM 1590 C C . VAL B 1 76 ? 5.883 -5.168 -7.023 1 88.31 76 VAL B C 1
ATOM 1592 O O . VAL B 1 76 ? 5.824 -4.031 -7.5 1 88.31 76 VAL B O 1
ATOM 1595 N N . THR B 1 77 ? 5.656 -5.426 -5.746 1 87.44 77 THR B N 1
ATOM 1596 C CA . THR B 1 77 ? 5.359 -4.375 -4.781 1 87.44 77 THR B CA 1
ATOM 1597 C C . THR B 1 77 ? 6.008 -4.676 -3.436 1 87.44 77 THR B C 1
ATOM 1599 O O . THR B 1 77 ? 6.012 -5.82 -2.984 1 87.44 77 THR B O 1
ATOM 1602 N N . MET B 1 78 ? 6.543 -3.652 -2.875 1 88 78 MET B N 1
ATOM 1603 C CA . MET B 1 78 ? 7.02 -3.748 -1.498 1 88 78 MET B CA 1
ATOM 1604 C C . MET B 1 78 ? 6.328 -2.717 -0.612 1 88 78 MET B C 1
ATOM 1606 O O . MET B 1 78 ? 6.273 -1.534 -0.955 1 88 78 MET B O 1
ATOM 1610 N N . LEU B 1 79 ? 5.73 -3.172 0.381 1 86.88 79 LEU B N 1
ATOM 1611 C CA . LEU B 1 79 ? 5.137 -2.346 1.428 1 86.88 79 LEU B CA 1
ATOM 1612 C C . LEU B 1 79 ? 5.906 -2.488 2.734 1 86.88 79 LEU B C 1
ATOM 1614 O O . LEU B 1 79 ? 6.094 -3.6 3.234 1 86.88 79 LEU B O 1
ATOM 1618 N N . HIS B 1 80 ? 6.344 -1.359 3.246 1 86.5 80 HIS B N 1
ATOM 1619 C CA . HIS B 1 80 ? 7.176 -1.373 4.445 1 86.5 80 HIS B CA 1
ATOM 1620 C C . HIS B 1 80 ? 6.617 -0.435 5.512 1 86.5 80 HIS B C 1
ATOM 1622 O O . HIS B 1 80 ? 6.719 0.788 5.379 1 86.5 80 HIS B O 1
ATOM 1628 N N . PRO B 1 81 ? 5.93 -1.057 6.535 1 81.44 81 PRO B N 1
ATOM 1629 C CA . PRO B 1 81 ? 5.645 -0.21 7.695 1 81.44 81 PRO B CA 1
ATOM 1630 C C . PRO B 1 81 ? 6.91 0.292 8.383 1 81.44 81 PRO B C 1
ATOM 1632 O O . PRO B 1 81 ? 7.789 -0.504 8.727 1 81.44 81 PRO B O 1
ATOM 1635 N N . MET B 1 82 ? 6.953 1.553 8.57 1 80.81 82 MET B N 1
ATOM 1636 C CA . MET B 1 82 ? 8.195 2.109 9.102 1 80.81 82 MET B CA 1
ATOM 1637 C C . MET B 1 82 ? 8.031 2.514 10.562 1 80.81 82 MET B C 1
ATOM 1639 O O . MET B 1 82 ? 8.945 3.088 11.156 1 80.81 82 MET B O 1
ATOM 1643 N N . VAL B 1 83 ? 6.883 2.305 11.062 1 73.5 83 VAL B N 1
ATOM 1644 C CA . VAL B 1 83 ? 6.676 2.633 12.469 1 73.5 83 VAL B CA 1
ATOM 1645 C C . VAL B 1 83 ? 6.469 1.35 13.273 1 73.5 83 VAL B C 1
ATOM 1647 O O . VAL B 1 83 ? 5.969 0.354 12.75 1 73.5 83 VAL B O 1
ATOM 1650 N N . ARG B 1 84 ? 6.938 1.355 14.539 1 61.69 84 ARG B N 1
ATOM 1651 C CA . ARG B 1 84 ? 7.043 0.21 15.438 1 61.69 84 ARG B CA 1
ATOM 1652 C C . ARG B 1 84 ? 5.703 -0.089 16.109 1 61.69 84 ARG B C 1
ATOM 1654 O O . ARG B 1 84 ? 5.617 -0.956 16.984 1 61.69 84 ARG B O 1
ATOM 1661 N N . GLU B 1 85 ? 4.695 0.544 15.547 1 67.56 85 GLU B N 1
ATOM 1662 C CA . GLU B 1 85 ? 3.438 0.259 16.234 1 67.56 85 GLU B CA 1
ATOM 1663 C C . GLU B 1 85 ? 2.604 -0.757 15.461 1 67.56 85 GLU B C 1
ATOM 1665 O O . GLU B 1 85 ? 2.812 -0.955 14.258 1 67.56 85 GLU B O 1
ATOM 1670 N N . GLN B 1 86 ? 1.827 -1.483 16.297 1 69.56 86 GLN B N 1
ATOM 1671 C CA . GLN B 1 86 ? 0.917 -2.449 15.688 1 69.56 86 GLN B CA 1
ATOM 1672 C C . GLN B 1 86 ? -0.115 -1.755 14.805 1 69.56 86 GLN B C 1
ATOM 1674 O O . GLN B 1 86 ? -0.507 -0.617 15.07 1 69.56 86 GLN B O 1
ATOM 1679 N N . GLY B 1 87 ? -0.457 -2.361 13.672 1 76.44 87 GLY B N 1
ATOM 1680 C CA . GLY B 1 87 ? -1.484 -1.818 12.797 1 76.44 87 GLY B CA 1
ATOM 1681 C C . GLY B 1 87 ? -1.679 -2.629 11.531 1 76.44 87 GLY B C 1
ATOM 1682 O O . GLY B 1 87 ? -1.188 -3.756 11.422 1 76.44 87 GLY B O 1
ATOM 1683 N N . ASN B 1 88 ? -2.615 -2.186 10.844 1 80.31 88 ASN B N 1
ATOM 1684 C CA . ASN B 1 88 ? -2.869 -2.844 9.562 1 80.31 88 ASN B CA 1
ATOM 1685 C C . ASN B 1 88 ? -2.443 -1.969 8.391 1 80.31 88 ASN B C 1
ATOM 1687 O O . ASN B 1 88 ? -2.494 -0.74 8.469 1 80.31 88 ASN B O 1
ATOM 1691 N N . MET B 1 89 ? -1.917 -2.596 7.395 1 84.88 89 MET B N 1
ATOM 1692 C CA . MET B 1 89 ? -1.581 -1.929 6.141 1 84.88 89 MET B CA 1
ATOM 1693 C C . MET B 1 89 ? -2.215 -2.646 4.953 1 84.88 89 MET B C 1
ATOM 1695 O O . MET B 1 89 ? -2.291 -3.875 4.934 1 84.88 89 MET B O 1
ATOM 1699 N N . PHE B 1 90 ? -2.621 -1.904 4.156 1 87.88 90 PHE B N 1
ATOM 1700 C CA . PHE B 1 90 ? -3.24 -2.387 2.93 1 87.88 90 PHE B CA 1
ATOM 1701 C C . PHE B 1 90 ? -2.506 -1.852 1.706 1 87.88 90 PHE B C 1
ATOM 1703 O O . PHE B 1 90 ? -2.125 -0.68 1.668 1 87.88 90 PHE B O 1
ATOM 1710 N N . ALA B 1 91 ? -2.209 -2.65 0.775 1 90.25 91 ALA B N 1
ATOM 1711 C CA . ALA B 1 91 ? -1.623 -2.248 -0.5 1 90.25 91 ALA B CA 1
ATOM 1712 C C . ALA B 1 91 ? -2.33 -2.93 -1.668 1 90.25 91 ALA B C 1
ATOM 1714 O O . ALA B 1 91 ? -2.777 -4.074 -1.55 1 90.25 91 ALA B O 1
ATOM 1715 N N . ALA B 1 92 ? -2.426 -2.23 -2.68 1 90.69 92 ALA B N 1
ATOM 1716 C CA . ALA B 1 92 ? -3.023 -2.781 -3.895 1 90.69 92 ALA B CA 1
ATOM 1717 C C . ALA B 1 92 ? -2.441 -2.119 -5.141 1 90.69 92 ALA B C 1
ATOM 1719 O O . ALA B 1 92 ? -1.866 -1.03 -5.062 1 90.69 92 ALA B O 1
ATOM 1720 N N . GLY B 1 93 ? -2.609 -2.77 -6.273 1 89.88 93 GLY B N 1
ATOM 1721 C CA . GLY B 1 93 ? -2.154 -2.254 -7.555 1 89.88 93 GLY B CA 1
ATOM 1722 C C . GLY B 1 93 ? -2.684 -3.043 -8.734 1 89.88 93 GLY B C 1
ATOM 1723 O O . GLY B 1 93 ? -3.199 -4.148 -8.57 1 89.88 93 GLY B O 1
ATOM 1724 N N . VAL B 1 94 ? -2.625 -2.422 -9.875 1 88.25 94 VAL B N 1
ATOM 1725 C CA . VAL B 1 94 ? -3.059 -3.07 -11.102 1 88.25 94 VAL B CA 1
ATOM 1726 C C . VAL B 1 94 ? -1.844 -3.572 -11.883 1 88.25 94 VAL B C 1
ATOM 1728 O O . VAL B 1 94 ? -0.908 -2.812 -12.141 1 88.25 94 VAL B O 1
ATOM 1731 N N . PHE B 1 95 ? -1.918 -4.84 -12.258 1 89.06 95 PHE B N 1
ATOM 1732 C CA . PHE B 1 95 ? -0.803 -5.465 -12.961 1 89.06 95 PHE B CA 1
ATOM 1733 C C . PHE B 1 95 ? -1.301 -6.27 -14.156 1 89.06 95 PHE B C 1
ATOM 1735 O O . PHE B 1 95 ? -2.338 -6.93 -14.078 1 89.06 95 PHE B O 1
ATOM 1742 N N . LYS B 1 96 ? -0.602 -6.195 -15.195 1 90.19 96 LYS B N 1
ATOM 1743 C CA . LYS B 1 96 ? -0.878 -7.055 -16.344 1 90.19 96 LYS B CA 1
ATOM 1744 C C . LYS B 1 96 ? -0.293 -8.453 -16.141 1 90.19 96 LYS B C 1
ATOM 1746 O O . LYS B 1 96 ? 0.915 -8.602 -15.938 1 90.19 96 LYS B O 1
ATOM 1751 N N . LEU B 1 97 ? -1.183 -9.414 -16.172 1 91.56 97 LEU B N 1
ATOM 1752 C CA . LEU B 1 97 ? -0.721 -10.781 -15.953 1 91.56 97 LEU B CA 1
ATOM 1753 C C . LEU B 1 97 ? -1.091 -11.68 -17.125 1 91.56 97 LEU B C 1
ATOM 1755 O O . LEU B 1 97 ? -2.125 -11.477 -17.766 1 91.56 97 LEU B O 1
ATOM 1759 N N . ASN B 1 98 ? -0.28 -12.625 -17.406 1 95.75 98 ASN B N 1
ATOM 1760 C CA . ASN B 1 98 ? -0.576 -13.68 -18.359 1 95.75 98 ASN B CA 1
ATOM 1761 C C . ASN B 1 98 ? -1.252 -14.875 -17.688 1 95.75 98 ASN B C 1
ATOM 1763 O O . ASN B 1 98 ? -1.097 -15.086 -16.484 1 95.75 98 ASN B O 1
ATOM 1767 N N . ALA B 1 99 ? -1.985 -15.625 -18.594 1 94.38 99 ALA B N 1
ATOM 1768 C CA . ALA B 1 99 ? -2.527 -16.875 -18.078 1 94.38 99 ALA B CA 1
ATOM 1769 C C . ALA B 1 99 ? -1.425 -17.75 -17.484 1 94.38 99 ALA B C 1
ATOM 1771 O O . ALA B 1 99 ? -0.365 -17.922 -18.094 1 94.38 99 ALA B O 1
ATOM 1772 N N . GLY B 1 100 ? -1.685 -18.203 -16.219 1 95.44 100 GLY B N 1
ATOM 1773 C CA . GLY B 1 100 ? -0.735 -19.109 -15.586 1 95.44 100 GLY B CA 1
ATOM 1774 C C . GLY B 1 100 ? 0.227 -18.391 -14.648 1 95.44 100 GLY B C 1
ATOM 1775 O O . GLY B 1 100 ? 0.978 -19.047 -13.914 1 95.44 100 GLY B O 1
ATOM 1776 N N . ASP B 1 101 ? 0.255 -17.016 -14.766 1 95.31 101 ASP B N 1
ATOM 1777 C CA . ASP B 1 101 ? 1.086 -16.297 -13.797 1 95.31 101 ASP B CA 1
ATOM 1778 C C . ASP B 1 101 ? 0.641 -16.609 -12.367 1 95.31 101 ASP B C 1
ATOM 1780 O O . ASP B 1 101 ? -0.537 -16.875 -12.125 1 95.31 101 ASP B O 1
ATOM 1784 N N . VAL B 1 102 ? 1.607 -16.578 -11.453 1 93.88 102 VAL B N 1
ATOM 1785 C CA . VAL B 1 102 ? 1.377 -16.969 -10.062 1 93.88 102 VAL B CA 1
ATOM 1786 C C . VAL B 1 102 ? 1.647 -15.781 -9.141 1 93.88 102 VAL B C 1
ATOM 1788 O O . VAL B 1 102 ? 2.691 -15.133 -9.242 1 93.88 102 VAL B O 1
ATOM 1791 N N . ILE B 1 103 ? 0.665 -15.531 -8.219 1 90.56 103 ILE B N 1
ATOM 1792 C CA . ILE B 1 103 ? 0.772 -14.453 -7.238 1 90.56 103 ILE B CA 1
ATOM 1793 C C . ILE B 1 103 ? 0.965 -15.039 -5.844 1 90.56 103 ILE B C 1
ATOM 1795 O O . ILE B 1 103 ? 0.307 -16.016 -5.477 1 90.56 103 ILE B O 1
ATOM 1799 N N . MET B 1 104 ? 1.866 -14.516 -5.059 1 87.5 104 MET B N 1
ATOM 1800 C CA . MET B 1 104 ? 2.047 -14.922 -3.668 1 87.5 104 MET B CA 1
ATOM 1801 C C . MET B 1 104 ? 2.494 -13.742 -2.811 1 87.5 104 MET B C 1
ATOM 1803 O O . MET B 1 104 ? 2.922 -12.711 -3.338 1 87.5 104 MET B O 1
ATOM 1807 N N . LEU B 1 105 ? 2.283 -13.859 -1.527 1 83.25 105 LEU B N 1
ATOM 1808 C CA . LEU B 1 105 ? 2.697 -12.836 -0.569 1 83.25 105 LEU B CA 1
ATOM 1809 C C . LEU B 1 105 ? 3.867 -13.328 0.277 1 83.25 105 LEU B C 1
ATOM 1811 O O . LEU B 1 105 ? 3.846 -14.461 0.775 1 83.25 105 LEU B O 1
ATOM 1815 N N . LYS B 1 106 ? 4.855 -12.453 0.375 1 81.31 106 LYS B N 1
ATOM 1816 C CA . LYS B 1 106 ? 6.035 -12.75 1.187 1 81.31 106 LYS B CA 1
ATOM 1817 C C . LYS B 1 106 ? 6.254 -11.672 2.248 1 81.31 106 LYS B C 1
ATOM 1819 O O . LYS B 1 106 ? 6.07 -10.484 1.983 1 81.31 106 LYS B O 1
ATOM 1824 N N . VAL B 1 107 ? 6.566 -12.062 3.434 1 74.75 107 VAL B N 1
ATOM 1825 C CA . VAL B 1 107 ? 6.922 -11.133 4.5 1 74.75 107 VAL B CA 1
ATOM 1826 C C . VAL B 1 107 ? 8.406 -11.25 4.816 1 74.75 107 VAL B C 1
ATOM 1828 O O . VAL B 1 107 ? 8.922 -12.359 5.023 1 74.75 107 VAL B O 1
ATOM 1831 N N . GLY B 1 108 ? 9.07 -10.133 4.598 1 69.5 108 GLY B N 1
ATOM 1832 C CA . GLY B 1 108 ? 10.5 -10.156 4.887 1 69.5 108 GLY B CA 1
ATOM 1833 C C . GLY B 1 108 ? 10.867 -9.391 6.145 1 69.5 108 GLY B C 1
ATOM 1834 O O . GLY B 1 108 ? 10.289 -8.336 6.422 1 69.5 108 GLY B O 1
ATOM 1835 N N . SER B 1 109 ? 11.352 -10.031 7.145 1 57.22 109 SER B N 1
ATOM 1836 C CA . SER B 1 109 ? 11.742 -9.336 8.367 1 57.22 109 SER B CA 1
ATOM 1837 C C . SER B 1 109 ? 13.195 -8.875 8.305 1 57.22 109 SER B C 1
ATOM 1839 O O . SER B 1 109 ? 14.039 -9.562 7.727 1 57.22 109 SER B O 1
ATOM 1841 N N . GLN B 1 110 ? 13.523 -7.633 8.289 1 55.16 110 GLN B N 1
ATOM 1842 C CA . GLN B 1 110 ? 14.891 -7.23 8.586 1 55.16 110 GLN B CA 1
ATOM 1843 C C . GLN B 1 110 ? 15.234 -7.508 10.047 1 55.16 110 GLN B C 1
ATOM 1845 O O . GLN B 1 110 ? 16.344 -7.199 10.5 1 55.16 110 GLN B O 1
ATOM 1850 N N . GLY B 1 111 ? 14.422 -8.43 10.781 1 52.47 111 GLY B N 1
ATOM 1851 C CA . GLY B 1 111 ? 14.648 -8.844 12.156 1 52.47 111 GLY B CA 1
ATOM 1852 C C . GLY B 1 111 ? 13.555 -9.742 12.703 1 52.47 111 GLY B C 1
ATOM 1853 O O . GLY B 1 111 ? 12.633 -10.117 11.969 1 52.47 111 GLY B O 1
ATOM 1854 N N . PRO B 1 112 ? 13.836 -10.312 13.953 1 46.69 112 PRO B N 1
ATOM 1855 C CA . PRO B 1 112 ? 12.859 -11.219 14.57 1 46.69 112 PRO B CA 1
ATOM 1856 C C . PRO B 1 112 ? 11.461 -10.625 14.633 1 46.69 112 PRO B C 1
ATOM 1858 O O . PRO B 1 112 ? 11.258 -9.578 15.266 1 46.69 112 PRO B O 1
ATOM 1861 N N . THR B 1 113 ? 10.969 -10.281 13.68 1 47.47 113 THR B N 1
ATOM 1862 C CA . THR B 1 113 ? 9.711 -9.57 13.891 1 47.47 113 THR B CA 1
ATOM 1863 C C . THR B 1 113 ? 8.539 -10.547 13.891 1 47.47 113 THR B C 1
ATOM 1865 O O . THR B 1 113 ? 8.453 -11.422 13.016 1 47.47 113 THR B O 1
ATOM 1868 N N . THR B 1 114 ? 8.094 -10.852 15.133 1 45.53 114 THR B N 1
ATOM 1869 C CA . THR B 1 114 ? 6.867 -11.625 15.312 1 45.53 114 THR B CA 1
ATOM 1870 C C . THR B 1 114 ? 5.691 -10.93 14.625 1 45.53 114 THR B C 1
ATOM 1872 O O . THR B 1 114 ? 5.316 -9.82 15 1 45.53 114 THR B O 1
ATOM 1875 N N . VAL B 1 115 ? 5.672 -11.07 13.406 1 48.09 115 VAL B N 1
ATOM 1876 C C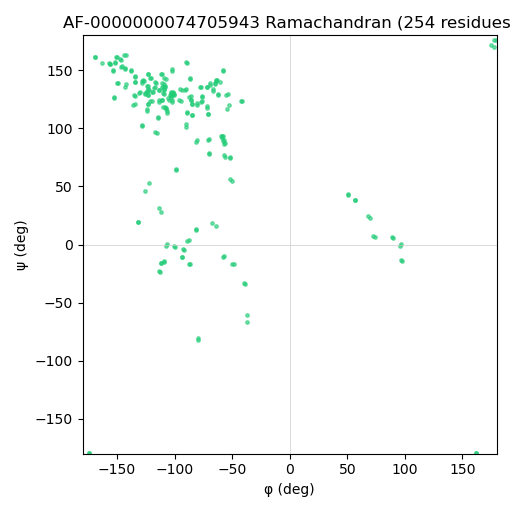A . VAL B 1 115 ? 4.426 -10.609 12.805 1 48.09 115 VAL B CA 1
ATOM 1877 C C . VAL B 1 115 ? 3.244 -11.359 13.414 1 48.09 115 VAL B C 1
ATOM 1879 O O . VAL B 1 115 ? 3.223 -12.586 13.422 1 48.09 115 VAL B O 1
ATOM 1882 N N . TYR B 1 116 ? 2.703 -10.797 14.531 1 45.19 116 TYR B N 1
ATOM 1883 C CA . TYR B 1 116 ? 1.472 -11.422 14.992 1 45.19 116 TYR B CA 1
ATOM 1884 C C . TYR B 1 116 ? 0.319 -11.133 14.039 1 45.19 116 TYR B C 1
ATOM 1886 O O . TYR B 1 116 ? 0.024 -9.977 13.75 1 45.19 116 TYR B O 1
ATOM 1894 N N . MET B 1 117 ? 0.181 -11.961 13.164 1 45.19 117 MET B N 1
ATOM 1895 C CA . MET B 1 117 ? -0.964 -11.898 12.266 1 45.19 117 MET B CA 1
ATOM 1896 C C . MET B 1 117 ? -2.256 -12.242 12.992 1 45.19 117 MET B C 1
ATOM 1898 O O . MET B 1 117 ? -2.354 -13.289 13.625 1 45.19 117 MET B O 1
ATOM 1902 N N . SER B 1 118 ? -2.73 -11.344 13.703 1 45.44 118 SER B N 1
ATOM 1903 C CA . SER B 1 118 ? -4.098 -11.742 14.023 1 45.44 118 SER B CA 1
ATOM 1904 C C . SER B 1 118 ? -4.902 -12.031 12.766 1 45.44 118 SER B C 1
ATOM 1906 O O . SER B 1 118 ? -4.781 -11.32 11.766 1 45.44 118 SER B O 1
ATOM 1908 N N . MET B 1 119 ? -5.383 -13.289 12.547 1 48.91 119 MET B N 1
ATOM 1909 C CA . MET B 1 119 ? -6.043 -13.992 11.445 1 48.91 119 MET B CA 1
ATOM 1910 C C . MET B 1 119 ? -7.043 -13.078 10.742 1 48.91 119 MET B C 1
ATOM 1912 O O . MET B 1 119 ? -7.199 -13.141 9.523 1 48.91 119 MET B O 1
ATOM 1916 N N . VAL B 1 120 ? -7.598 -12.266 11.586 1 50.69 120 VAL B N 1
ATOM 1917 C CA . VAL B 1 120 ? -8.812 -11.672 11.039 1 50.69 120 VAL B CA 1
ATOM 1918 C C . VAL B 1 120 ? -8.461 -10.414 10.25 1 50.69 120 VAL B C 1
ATOM 1920 O O . VAL B 1 120 ? -9.289 -9.891 9.508 1 50.69 120 VAL B O 1
ATOM 1923 N N . HIS B 1 121 ? -7.137 -10.227 10.195 1 63.34 121 HIS B N 1
ATOM 1924 C CA . HIS B 1 121 ? -6.91 -8.914 9.602 1 63.34 121 HIS B CA 1
ATOM 1925 C C . HIS B 1 121 ? -5.867 -8.984 8.492 1 63.34 121 HIS B C 1
ATOM 1927 O O . HIS B 1 121 ? -5.293 -7.961 8.117 1 63.34 121 HIS B O 1
ATOM 1933 N N . CYS B 1 122 ? -5.695 -10.32 8.008 1 72.31 122 CYS B N 1
ATOM 1934 C CA . CYS B 1 122 ? -4.742 -10.477 6.914 1 72.31 122 CYS B CA 1
ATOM 1935 C C . CYS B 1 122 ? -5.387 -11.18 5.727 1 72.31 122 CYS B C 1
ATOM 1937 O O . CYS B 1 122 ? -6.051 -12.203 5.891 1 72.31 122 CYS B O 1
ATOM 1939 N N . TYR B 1 123 ? -5.242 -10.656 4.652 1 78.44 123 TYR B N 1
ATOM 1940 C CA . TYR B 1 123 ? -5.777 -11.266 3.439 1 78.44 123 TYR B CA 1
ATOM 1941 C C . TYR B 1 123 ? -5.023 -10.789 2.207 1 78.44 123 TYR B C 1
ATOM 1943 O O . TYR B 1 123 ? -4.359 -9.75 2.246 1 78.44 123 TYR B O 1
ATOM 1951 N N . PHE B 1 124 ? -5.051 -11.562 1.234 1 81.12 124 PHE B N 1
ATOM 1952 C CA . PHE B 1 124 ? -4.535 -11.164 -0.069 1 81.12 124 PHE B CA 1
ATOM 1953 C C . PHE B 1 124 ? -5.348 -11.797 -1.192 1 81.12 124 PHE B C 1
ATOM 1955 O O . PHE B 1 124 ? -5.984 -12.836 -0.997 1 81.12 124 PHE B O 1
ATOM 1962 N N . GLY B 1 125 ? -5.363 -11.133 -2.338 1 82.62 125 GLY B N 1
ATOM 1963 C CA . GLY B 1 125 ? -6.145 -11.617 -3.467 1 82.62 125 GLY B CA 1
ATOM 1964 C C . GLY B 1 125 ? -5.926 -10.812 -4.73 1 82.62 125 GLY B C 1
ATOM 1965 O O . GLY B 1 125 ? -5.098 -9.898 -4.758 1 82.62 125 GLY B O 1
ATOM 1966 N N . ALA B 1 126 ? -6.645 -11.25 -5.742 1 87.19 126 ALA B N 1
ATOM 1967 C CA . ALA B 1 126 ? -6.617 -10.586 -7.043 1 87.19 126 ALA B CA 1
ATOM 1968 C C . ALA B 1 126 ? -7.918 -10.812 -7.801 1 87.19 126 ALA B C 1
ATOM 1970 O O . ALA B 1 126 ? -8.625 -11.797 -7.551 1 87.19 126 ALA B O 1
ATOM 1971 N N . TYR B 1 127 ? -8.297 -9.875 -8.617 1 85.62 127 TYR B N 1
ATOM 1972 C CA . TYR B 1 127 ? -9.422 -10.078 -9.531 1 85.62 127 TYR B CA 1
ATOM 1973 C C . TYR B 1 127 ? -9.172 -9.398 -10.867 1 85.62 127 TYR B C 1
ATOM 1975 O O . TYR B 1 127 ? -8.469 -8.383 -10.938 1 85.62 127 TYR B O 1
ATOM 1983 N N . LEU B 1 128 ? -9.727 -9.906 -11.883 1 88.06 128 LEU B N 1
ATOM 1984 C CA . LEU B 1 128 ? -9.625 -9.359 -13.234 1 88.06 128 LEU B CA 1
ATOM 1985 C C . LEU B 1 128 ? -10.508 -8.133 -13.398 1 88.06 128 LEU B C 1
ATOM 1987 O O . LEU B 1 128 ? -11.672 -8.148 -13 1 88.06 128 LEU B O 1
ATOM 1991 N N . ILE B 1 129 ? -9.812 -7.062 -13.891 1 84 129 ILE B N 1
ATOM 1992 C CA . ILE B 1 129 ? -10.609 -5.848 -14.062 1 84 129 ILE B CA 1
ATOM 1993 C C . ILE B 1 129 ? -10.938 -5.66 -15.547 1 84 129 ILE B C 1
ATOM 1995 O O . ILE B 1 129 ? -10.18 -6.082 -16.422 1 84 129 ILE B O 1
#

InterPro domains:
  IPR006052 Tumour necrosis factor domain [PF00229] (23-64)
  IPR006052 Tumour necrosis factor domain [PS50049] (1-129)
  IPR006052 Tumour necrosis factor domain [SM00207] (16-129)
  IPR008983 Tumour necrosis factor-like domain superfamily [G3DSA:2.60.120.40] (17-129)
  IPR008983 Tumour necrosis factor-like domain superfamily [SSF49842] (23-129)
  IPR021184 Tumour necrosis factor, conserved site [PS00251] (44-60)

Organism: Acropora cervicornis (NCBI:txid6130)

Radius of gyration: 18.06 Å; Cα contacts (8 Å, |Δi|>4): 764; chains: 2; bounding box: 41×48×40 Å

Solvent-accessible surface area (backbone atoms only — not comparable to full-atom values): 12471 Å² total; per-residue (Å²): 130,83,81,72,69,27,44,30,42,28,34,30,40,60,43,58,45,73,29,65,38,41,56,55,44,73,79,42,92,71,28,47,76,38,79,64,43,43,77,58,86,33,29,38,31,37,63,53,66,45,43,26,43,38,39,36,32,43,27,34,47,38,28,50,41,31,37,30,39,25,49,72,87,36,62,41,34,38,39,31,45,56,39,66,55,61,35,41,39,35,41,32,34,52,42,80,40,48,55,66,41,36,36,36,44,31,33,44,42,89,49,94,32,64,40,51,30,54,37,88,49,14,29,39,31,38,22,60,105,133,84,82,72,70,27,46,28,43,28,35,29,42,60,44,55,45,73,29,64,36,41,56,54,44,71,79,42,91,71,29,46,76,37,80,64,43,41,77,57,86,34,30,37,32,37,61,52,66,46,43,26,43,38,38,37,31,42,30,34,46,36,27,50,39,32,37,29,40,24,50,71,89,34,62,41,33,38,39,30,45,56,38,66,56,60,35,42,38,34,40,34,34,51,43,81,41,50,53,66,40,35,36,36,44,30,32,41,43,89,50,93,32,64,41,51,32,54,34,90,48,14,28,39,31,36,23,59,106

Secondary structure (DSSP, 8-state):
-----EE-BEEESS--TTEE---B-SSSTT-B--TT-EEETTEEE--SSEEEEEEEEEEESSTTEEEEEEETTEEEEEEEE-SSS-EEEEEEEEEEE-TT-EEEEEEEESS-------GGGEEEEEEE-/-----EE-BEEESS--TTEE---B-SSSTT-B--TT-EEETTEEE--SSEEEEEEEEEEESSTTEEEEEEETTEEEEEEEE-SSS-EEEEEEEEEEE-TT-EEEEEEEESS-------GGGEEEEEEE-

Nearest PDB structures (foldseek):
  1gr3-assembly1_A  TM=7.964E-01  e=8.900E-07  Homo sapiens
  1o91-assembly1_C  TM=7.673E-01  e=2.402E-06  Mus musculus
  5h49-assembly1_A  TM=6.699E-01  e=4.496E-06  Rattus norvegicus
  5h4c-assembly1_C  TM=6.719E-01  e=8.416E-06  Rattus norvegicus
  5h49-assembly1_C  TM=6.429E-01  e=8.867E-06  Rattus norvegicus